Protein AF-A0A367PRP1-F1 (afdb_monomer)

Mean predicted aligned error: 15.34 Å

Structure (mmCIF, N/CA/C/O backbone):
data_AF-A0A367PRP1-F1
#
_entry.id   AF-A0A367PRP1-F1
#
loop_
_atom_site.group_PDB
_atom_site.id
_atom_site.type_symbol
_atom_site.label_atom_id
_atom_site.label_alt_id
_atom_site.label_comp_id
_atom_site.label_asym_id
_atom_site.label_entity_id
_atom_site.label_seq_id
_atom_site.pdbx_PDB_ins_code
_atom_site.Cartn_x
_atom_site.Cartn_y
_atom_site.Cartn_z
_atom_site.occupancy
_atom_site.B_iso_or_equiv
_atom_site.auth_seq_id
_atom_site.auth_comp_id
_atom_site.auth_asym_id
_atom_site.auth_atom_id
_atom_site.pdbx_PDB_model_num
ATOM 1 N N . MET A 1 1 ? -10.060 3.777 -14.052 1.00 46.62 1 MET A N 1
ATOM 2 C CA . MET A 1 1 ? -8.683 3.233 -13.939 1.00 46.62 1 MET A CA 1
ATOM 3 C C . MET A 1 1 ? -8.100 3.434 -12.534 1.00 46.62 1 MET A C 1
ATOM 5 O O . MET A 1 1 ? -7.390 2.546 -12.099 1.00 46.62 1 MET A O 1
ATOM 9 N N . SER A 1 2 ? -8.413 4.521 -11.804 1.00 51.22 2 SER A N 1
ATOM 10 C CA . SER A 1 2 ? -7.804 4.847 -10.495 1.00 51.22 2 SER A CA 1
ATOM 11 C C . SER A 1 2 ? -8.336 4.081 -9.276 1.00 51.22 2 SER A C 1
ATOM 13 O O . SER A 1 2 ? -7.580 3.902 -8.333 1.00 51.22 2 SER A O 1
ATOM 15 N N . GLU A 1 3 ? -9.583 3.598 -9.278 1.00 56.50 3 GLU A N 1
ATOM 16 C CA . GLU A 1 3 ? -10.243 3.092 -8.052 1.00 56.50 3 GLU A CA 1
ATOM 17 C C . GLU A 1 3 ? -9.558 1.893 -7.376 1.00 56.50 3 GLU A C 1
ATOM 19 O O . GLU A 1 3 ? -9.823 1.618 -6.211 1.00 56.50 3 GLU A O 1
ATOM 24 N N . ARG A 1 4 ? -8.670 1.177 -8.079 1.00 70.56 4 ARG A N 1
ATOM 25 C CA . ARG A 1 4 ? -7.960 0.008 -7.531 1.00 70.56 4 ARG A CA 1
ATOM 26 C C . ARG A 1 4 ? -6.476 0.243 -7.262 1.00 70.56 4 ARG A C 1
ATOM 28 O O . ARG A 1 4 ? -5.847 -0.626 -6.671 1.00 70.56 4 ARG A O 1
ATOM 35 N N . PHE A 1 5 ? -5.891 1.354 -7.703 1.00 77.31 5 PHE A N 1
ATOM 36 C CA . PHE A 1 5 ? -4.460 1.605 -7.509 1.00 77.31 5 PHE A CA 1
ATOM 37 C C . PHE A 1 5 ? -4.209 2.226 -6.136 1.00 77.31 5 PHE A C 1
ATOM 39 O O . PHE A 1 5 ? -4.945 3.111 -5.709 1.00 77.31 5 PHE A O 1
ATOM 46 N N . THR A 1 6 ? -3.150 1.793 -5.451 1.00 78.38 6 THR A N 1
ATOM 47 C CA . THR A 1 6 ? -2.729 2.451 -4.205 1.00 78.38 6 THR A CA 1
ATOM 48 C C . THR A 1 6 ? -2.129 3.825 -4.493 1.00 78.38 6 THR A C 1
ATOM 50 O O . THR A 1 6 ? -1.637 4.076 -5.594 1.00 78.38 6 THR A O 1
ATOM 53 N N . GLU A 1 7 ? -2.086 4.709 -3.494 1.00 78.56 7 GLU A N 1
ATOM 54 C CA . GLU A 1 7 ? -1.463 6.034 -3.637 1.00 78.56 7 GLU A CA 1
ATOM 55 C C . GLU A 1 7 ? -0.007 5.944 -4.121 1.00 78.56 7 GLU A C 1
ATOM 57 O O . GLU A 1 7 ? 0.410 6.700 -4.997 1.00 78.56 7 GLU A O 1
ATOM 62 N N . LYS A 1 8 ? 0.758 4.963 -3.625 1.00 81.44 8 LYS A N 1
ATOM 63 C CA . LYS A 1 8 ? 2.142 4.706 -4.061 1.00 81.44 8 LYS A CA 1
ATOM 64 C C . LYS A 1 8 ? 2.218 4.223 -5.509 1.00 81.44 8 LYS A C 1
ATOM 66 O O . LYS A 1 8 ? 3.126 4.613 -6.245 1.00 81.44 8 LYS A O 1
ATOM 71 N N . ALA A 1 9 ? 1.262 3.402 -5.943 1.00 86.62 9 ALA A N 1
ATOM 72 C CA . ALA A 1 9 ? 1.173 2.969 -7.331 1.00 86.62 9 ALA A CA 1
ATOM 73 C C . ALA A 1 9 ? 0.780 4.136 -8.256 1.00 86.62 9 ALA A C 1
ATOM 75 O O . ALA A 1 9 ? 1.373 4.294 -9.317 1.00 86.62 9 ALA A O 1
ATOM 76 N N . ILE A 1 10 ? -0.132 5.016 -7.834 1.00 86.00 10 ILE A N 1
ATOM 77 C CA . ILE A 1 10 ? -0.471 6.246 -8.571 1.00 86.00 10 ILE A CA 1
ATOM 78 C C . ILE A 1 10 ? 0.754 7.166 -8.662 1.00 86.00 10 ILE A C 1
ATOM 80 O O . ILE A 1 10 ? 1.121 7.599 -9.755 1.00 86.00 10 ILE A O 1
ATOM 84 N N . LYS A 1 11 ? 1.450 7.396 -7.542 1.00 88.56 11 LYS A N 1
ATOM 85 C CA . LYS A 1 11 ? 2.686 8.190 -7.488 1.00 88.56 11 LYS A CA 1
ATOM 86 C C . LYS A 1 11 ? 3.768 7.632 -8.414 1.00 88.56 11 LYS A C 1
ATOM 88 O O . LYS A 1 11 ? 4.414 8.397 -9.120 1.00 88.56 11 LYS A O 1
ATOM 93 N N . THR A 1 12 ? 3.932 6.311 -8.462 1.00 95.69 12 THR A N 1
ATOM 94 C CA . THR A 1 12 ? 4.843 5.627 -9.397 1.00 95.69 12 THR A CA 1
ATOM 95 C C . THR A 1 12 ? 4.553 6.013 -10.848 1.00 95.69 12 THR A C 1
ATOM 97 O O . THR A 1 12 ? 5.472 6.315 -11.607 1.00 95.69 12 THR A O 1
ATOM 100 N N . ILE A 1 13 ? 3.278 6.030 -11.240 1.00 94.56 13 ILE A N 1
ATOM 101 C CA . ILE A 1 13 ? 2.867 6.383 -12.601 1.00 94.56 13 ILE A CA 1
ATOM 102 C C . ILE A 1 13 ? 3.111 7.869 -12.900 1.00 94.56 13 ILE A C 1
ATOM 104 O O . ILE A 1 13 ? 3.577 8.202 -13.990 1.00 94.56 13 ILE A O 1
ATOM 108 N N . MET A 1 14 ? 2.868 8.755 -11.933 1.00 93.56 14 MET A N 1
ATOM 109 C CA . MET A 1 14 ? 3.184 10.183 -12.072 1.00 93.56 14 MET A CA 1
ATOM 110 C C . MET A 1 14 ? 4.690 10.414 -12.250 1.00 93.56 14 MET A C 1
ATOM 112 O O . MET A 1 14 ? 5.100 11.157 -13.138 1.00 93.56 14 MET A O 1
ATOM 116 N N . LEU A 1 15 ? 5.521 9.718 -11.469 1.00 95.25 15 LEU A N 1
ATOM 117 C CA . LEU A 1 15 ? 6.980 9.769 -11.605 1.00 95.25 15 LEU A CA 1
ATOM 118 C C . LEU A 1 15 ? 7.449 9.204 -12.953 1.00 95.25 15 LEU A C 1
ATOM 120 O O . LEU A 1 15 ? 8.374 9.738 -13.556 1.00 95.25 15 LEU A O 1
ATOM 124 N N . ALA A 1 16 ? 6.792 8.164 -13.472 1.00 95.94 16 ALA A N 1
ATOM 125 C CA . ALA A 1 16 ? 7.074 7.652 -14.812 1.00 95.94 16 ALA A CA 1
ATOM 126 C C . ALA A 1 16 ? 6.787 8.704 -15.900 1.00 95.94 16 ALA A C 1
ATOM 128 O O . ALA A 1 16 ? 7.578 8.885 -16.826 1.00 95.94 16 ALA A O 1
ATOM 129 N N . GLN A 1 17 ? 5.684 9.446 -15.781 1.00 94.06 17 GLN A N 1
ATOM 130 C CA . GLN A 1 17 ? 5.392 10.561 -16.687 1.00 94.06 17 GLN A CA 1
ATOM 131 C C . GLN A 1 17 ? 6.443 11.671 -16.575 1.00 94.06 17 GLN A C 1
ATOM 133 O O . GLN A 1 17 ? 6.888 12.189 -17.596 1.00 94.06 17 GLN A O 1
ATOM 138 N N . GLU A 1 18 ? 6.879 12.012 -15.363 1.00 92.94 18 GLU A N 1
ATOM 139 C CA . GLU A 1 18 ? 7.942 12.997 -15.140 1.00 92.94 18 GLU A CA 1
ATOM 140 C C . GLU A 1 18 ? 9.275 12.563 -15.770 1.00 92.94 18 GLU A C 1
ATOM 142 O O . GLU A 1 18 ? 9.948 13.367 -16.413 1.00 92.94 18 GLU A O 1
ATOM 147 N N . GLU A 1 19 ? 9.632 11.280 -15.688 1.00 94.31 19 GLU A N 1
ATOM 148 C CA . GLU A 1 19 ? 10.828 10.739 -16.345 1.00 94.31 19 GLU A CA 1
ATOM 149 C C . GLU A 1 19 ? 10.728 10.767 -17.874 1.00 94.31 19 GLU A C 1
ATOM 151 O O . GLU A 1 19 ? 11.721 11.072 -18.538 1.00 94.31 19 GLU A O 1
ATOM 156 N N . ALA A 1 20 ? 9.541 10.527 -18.443 1.00 93.12 20 ALA A N 1
ATOM 157 C CA . ALA A 1 20 ? 9.311 10.715 -19.876 1.00 93.12 20 ALA A CA 1
ATOM 158 C C . ALA A 1 20 ? 9.554 12.179 -20.281 1.00 93.12 20 ALA A C 1
ATOM 160 O O . ALA A 1 20 ? 10.281 12.438 -21.243 1.00 93.12 20 ALA A O 1
ATOM 161 N N . ARG A 1 21 ? 9.042 13.143 -19.493 1.00 91.69 21 ARG A N 1
ATOM 162 C CA . ARG A 1 21 ? 9.293 14.583 -19.703 1.00 91.69 21 ARG A CA 1
ATOM 163 C C . ARG A 1 21 ? 10.778 14.914 -19.611 1.00 91.69 21 ARG A C 1
ATOM 165 O O . ARG A 1 21 ? 11.305 15.581 -20.496 1.00 91.69 21 ARG A O 1
ATOM 172 N N . ARG A 1 22 ? 11.464 14.420 -18.575 1.00 91.12 22 ARG A N 1
ATOM 173 C CA . ARG A 1 22 ? 12.898 14.658 -18.345 1.00 91.12 22 ARG A CA 1
ATOM 174 C C . ARG A 1 22 ? 13.755 14.179 -19.516 1.00 91.12 22 ARG A C 1
ATOM 176 O O . ARG A 1 22 ? 14.736 14.832 -19.862 1.00 91.12 22 ARG A O 1
ATOM 183 N N . LEU A 1 23 ? 13.400 13.040 -20.110 1.00 89.75 23 LEU A N 1
ATOM 184 C CA . LEU A 1 23 ? 14.102 12.467 -21.259 1.00 89.75 23 LEU A CA 1
ATOM 185 C C . LEU A 1 23 ? 13.668 13.070 -22.603 1.00 89.75 23 LEU A C 1
ATOM 187 O O . LEU A 1 23 ? 14.296 12.782 -23.621 1.00 89.75 23 LEU A O 1
ATOM 191 N N . GLY A 1 24 ? 12.628 13.910 -22.624 1.00 89.44 24 GLY A N 1
ATOM 192 C CA . GLY A 1 24 ? 12.069 14.490 -23.845 1.00 89.44 24 GLY A CA 1
ATOM 193 C C . GLY A 1 24 ? 11.288 13.485 -24.697 1.00 89.44 24 GLY A C 1
ATOM 194 O O . GLY A 1 24 ? 11.196 13.661 -25.912 1.00 89.44 24 GLY A O 1
ATOM 195 N N . HIS A 1 25 ? 10.774 12.406 -24.097 1.00 90.00 25 HIS A N 1
ATOM 196 C CA . HIS A 1 25 ? 9.971 11.388 -24.777 1.00 90.00 25 HIS A CA 1
ATOM 197 C C . HIS A 1 25 ? 8.479 11.729 -24.705 1.00 90.00 25 HIS A C 1
ATOM 199 O O . HIS A 1 25 ? 7.958 12.100 -23.657 1.00 90.00 25 HIS A O 1
ATOM 205 N N . ASN A 1 26 ? 7.770 11.542 -25.822 1.00 89.75 26 ASN A N 1
ATOM 206 C CA . ASN A 1 26 ? 6.331 11.818 -25.939 1.00 89.75 26 ASN A CA 1
ATOM 207 C C . ASN A 1 26 ? 5.433 10.631 -25.563 1.00 89.75 26 ASN A C 1
ATOM 209 O O . ASN A 1 26 ? 4.223 10.685 -25.761 1.00 89.75 26 ASN A O 1
ATOM 213 N N . PHE A 1 27 ? 6.008 9.562 -25.014 1.00 92.69 27 PHE A N 1
ATOM 214 C CA . PHE A 1 27 ? 5.276 8.376 -24.589 1.00 92.69 27 PHE A CA 1
ATOM 215 C C . PHE A 1 27 ? 5.855 7.837 -23.283 1.00 92.69 27 PHE A C 1
ATOM 217 O O . PHE A 1 27 ? 7.060 7.927 -23.052 1.00 92.69 27 PHE A O 1
ATOM 224 N N . VAL A 1 28 ? 5.005 7.231 -22.452 1.00 95.31 28 VAL A N 1
ATOM 225 C CA . VAL A 1 28 ? 5.445 6.469 -21.278 1.00 95.31 28 VAL A CA 1
ATOM 226 C C . VAL A 1 28 ? 5.649 5.009 -21.683 1.00 95.31 28 VAL A C 1
ATOM 228 O O . VAL A 1 28 ? 4.695 4.286 -22.002 1.00 95.31 28 VAL A O 1
ATOM 231 N N . GLY A 1 29 ? 6.909 4.589 -21.708 1.00 95.62 29 GLY A N 1
ATOM 232 C CA . GLY A 1 29 ? 7.352 3.221 -21.928 1.00 95.62 29 GLY A CA 1
ATOM 233 C C . GLY A 1 29 ? 7.460 2.413 -20.634 1.00 95.62 29 GLY A C 1
ATOM 234 O O . GLY A 1 29 ? 7.165 2.876 -19.529 1.00 95.62 29 GLY A O 1
ATOM 235 N N . THR A 1 30 ? 7.886 1.163 -20.783 1.00 97.25 30 THR A N 1
ATOM 236 C CA . THR A 1 30 ? 8.139 0.249 -19.655 1.00 97.25 30 THR A CA 1
ATOM 237 C C . THR A 1 30 ? 9.252 0.766 -18.740 1.00 97.25 30 THR A C 1
ATOM 239 O O . THR A 1 30 ? 9.211 0.618 -17.523 1.00 97.25 30 THR A O 1
ATOM 242 N N . GLU A 1 31 ? 10.245 1.416 -19.326 1.00 96.69 31 GLU A N 1
ATOM 243 C CA . GLU A 1 31 ? 11.452 1.913 -18.695 1.00 96.69 31 GLU A CA 1
ATOM 244 C C . GLU A 1 31 ? 11.198 3.145 -17.828 1.00 96.69 31 GLU A C 1
ATOM 246 O O . GLU A 1 31 ? 11.781 3.268 -16.753 1.00 96.69 31 GLU A O 1
ATOM 251 N N . GLN A 1 32 ? 10.260 4.011 -18.213 1.00 97.44 32 GLN A N 1
ATOM 252 C CA . GLN A 1 32 ? 9.824 5.094 -17.342 1.00 97.44 32 GLN A CA 1
ATOM 253 C C . GLN A 1 32 ? 8.988 4.553 -16.179 1.00 97.44 32 GLN A C 1
ATOM 255 O O . GLN A 1 32 ? 9.137 5.047 -15.066 1.00 97.44 32 GLN A O 1
ATOM 260 N N . ILE A 1 33 ? 8.180 3.499 -16.379 1.00 97.62 33 ILE A N 1
ATOM 261 C CA . ILE A 1 33 ? 7.499 2.808 -15.264 1.00 97.62 33 ILE A CA 1
ATOM 262 C C . ILE A 1 33 ? 8.531 2.228 -14.286 1.00 97.62 33 ILE A C 1
ATOM 264 O O . ILE A 1 33 ? 8.379 2.396 -13.077 1.00 97.62 33 ILE A O 1
ATOM 268 N N . LEU A 1 34 ? 9.611 1.615 -14.785 1.00 97.88 34 LEU A N 1
ATOM 269 C CA . LEU A 1 34 ? 10.717 1.143 -13.946 1.00 97.88 34 LEU A CA 1
ATOM 270 C C . LEU A 1 34 ? 11.346 2.286 -13.136 1.00 97.88 34 LEU A C 1
ATOM 272 O O . LEU A 1 34 ? 11.532 2.152 -11.927 1.00 97.88 34 LEU A O 1
ATOM 276 N N . LEU A 1 35 ? 11.656 3.416 -13.778 1.00 97.62 35 LEU A N 1
ATOM 277 C CA . LEU A 1 35 ? 12.206 4.584 -13.085 1.00 97.62 35 LEU A CA 1
ATOM 278 C C . LEU A 1 35 ? 11.231 5.155 -12.054 1.00 97.62 35 LEU A C 1
ATOM 280 O O . LEU A 1 35 ? 11.663 5.508 -10.959 1.00 97.62 35 LEU A O 1
ATOM 284 N N . GLY A 1 36 ? 9.935 5.179 -12.363 1.00 97.56 36 GLY A N 1
ATOM 285 C CA . GLY A 1 36 ? 8.884 5.568 -11.429 1.00 97.56 36 GLY A CA 1
ATOM 286 C C . GLY A 1 36 ? 8.842 4.665 -10.196 1.00 97.56 36 GLY A C 1
ATOM 287 O O . GLY A 1 36 ? 8.763 5.167 -9.077 1.00 97.56 36 GLY A O 1
ATOM 288 N N . LEU A 1 37 ? 8.973 3.344 -10.378 1.00 97.62 37 LEU A N 1
ATOM 289 C CA . LEU A 1 37 ? 8.988 2.370 -9.277 1.00 97.62 37 LEU A CA 1
ATOM 290 C C . LEU A 1 37 ? 10.205 2.568 -8.370 1.00 97.62 37 LEU A C 1
ATOM 292 O O . LEU A 1 37 ? 10.086 2.496 -7.151 1.00 97.62 37 LEU A O 1
ATOM 296 N N . ILE A 1 38 ? 11.376 2.838 -8.952 1.00 96.94 38 ILE A N 1
ATOM 297 C CA . ILE A 1 38 ? 12.597 3.108 -8.183 1.00 96.94 38 ILE A CA 1
ATOM 298 C C . ILE A 1 38 ? 12.500 4.471 -7.479 1.00 96.94 38 ILE A C 1
ATOM 300 O O . ILE A 1 38 ? 12.910 4.600 -6.325 1.00 96.94 38 ILE A O 1
ATOM 304 N N . GLY A 1 39 ? 11.970 5.483 -8.171 1.00 92.94 39 GLY A N 1
ATOM 305 C CA . GLY A 1 39 ? 11.846 6.858 -7.688 1.00 92.94 39 GLY A CA 1
ATOM 306 C C . GLY A 1 39 ? 10.806 7.038 -6.584 1.00 92.94 39 GLY A C 1
ATOM 307 O O . GLY A 1 39 ? 10.960 7.927 -5.750 1.00 92.94 39 GLY A O 1
ATOM 308 N N . GLU A 1 40 ? 9.779 6.185 -6.530 1.00 93.31 40 GLU A N 1
ATOM 309 C CA . GLU A 1 40 ? 8.796 6.196 -5.444 1.00 93.31 40 GLU A CA 1
ATOM 310 C C . GLU A 1 40 ? 9.471 5.906 -4.086 1.00 93.31 40 GLU A C 1
ATOM 312 O O . GLU A 1 40 ? 9.172 6.576 -3.095 1.00 93.31 40 GLU A O 1
ATOM 317 N N . GLY A 1 41 ? 10.447 4.989 -4.064 1.00 86.38 41 GLY A N 1
ATOM 318 C CA . GLY A 1 41 ? 11.435 4.816 -2.993 1.00 86.38 41 GLY A CA 1
ATOM 319 C C . GLY A 1 41 ? 10.989 4.020 -1.757 1.00 86.38 41 GLY A C 1
ATOM 320 O O . GLY A 1 41 ? 11.836 3.393 -1.103 1.00 86.38 41 GLY A O 1
ATOM 321 N N . THR A 1 42 ? 9.691 4.001 -1.441 1.00 81.12 42 THR A N 1
ATOM 322 C CA . THR A 1 42 ? 9.166 3.475 -0.163 1.00 81.12 42 THR A CA 1
ATOM 323 C C . THR A 1 42 ? 8.361 2.180 -0.291 1.00 81.12 42 THR A C 1
ATOM 325 O O . THR A 1 42 ? 8.287 1.400 0.664 1.00 81.12 42 THR A O 1
ATOM 328 N N . GLY A 1 43 ? 7.790 1.927 -1.462 1.00 82.31 43 GLY A N 1
ATOM 329 C CA . GLY A 1 43 ? 6.984 0.770 -1.809 1.00 82.31 43 GLY A CA 1
ATOM 330 C C . GLY A 1 43 ? 7.800 -0.514 -1.905 1.00 82.31 43 GLY A C 1
ATOM 331 O O . GLY A 1 43 ? 9.035 -0.507 -1.941 1.00 82.31 43 GLY A O 1
ATOM 332 N N . ILE A 1 44 ? 7.091 -1.641 -1.942 1.00 87.75 44 ILE A N 1
ATOM 333 C CA . ILE A 1 44 ? 7.689 -2.981 -1.986 1.00 87.75 44 ILE A CA 1
ATOM 334 C C . ILE A 1 44 ? 8.586 -3.124 -3.220 1.00 87.75 44 ILE A C 1
ATOM 336 O O . ILE A 1 44 ? 9.721 -3.574 -3.096 1.00 87.75 44 ILE A O 1
ATOM 340 N N . ALA A 1 45 ? 8.146 -2.646 -4.387 1.00 94.25 45 ALA A N 1
ATOM 341 C CA . ALA A 1 45 ? 8.969 -2.693 -5.595 1.00 94.25 45 ALA A CA 1
ATOM 342 C C . ALA A 1 45 ? 10.287 -1.922 -5.450 1.00 94.25 45 ALA A C 1
ATOM 344 O O . ALA A 1 45 ? 11.347 -2.442 -5.796 1.00 94.25 45 ALA A O 1
ATOM 345 N N . ALA A 1 46 ? 10.240 -0.708 -4.895 1.00 93.25 46 ALA A N 1
ATOM 346 C CA . ALA A 1 46 ? 11.431 0.104 -4.663 1.00 93.25 46 ALA A CA 1
ATOM 347 C C . ALA A 1 46 ? 12.403 -0.581 -3.688 1.00 93.25 46 ALA A C 1
ATOM 349 O O . ALA A 1 46 ? 13.617 -0.558 -3.895 1.00 93.25 46 ALA A O 1
ATOM 350 N N . LYS A 1 47 ? 11.871 -1.212 -2.631 1.00 88.44 47 LYS A N 1
ATOM 351 C CA . LYS A 1 47 ? 12.653 -1.987 -1.657 1.00 88.44 47 LYS A CA 1
ATOM 352 C C . LYS A 1 47 ? 13.337 -3.185 -2.307 1.00 88.44 47 LYS A C 1
ATOM 354 O O . LYS A 1 47 ? 14.543 -3.321 -2.130 1.00 88.44 47 LYS A O 1
ATOM 359 N N . VAL A 1 48 ? 12.601 -3.983 -3.084 1.00 93.19 48 VAL A N 1
ATOM 360 C CA . VAL A 1 48 ? 13.131 -5.155 -3.800 1.00 93.19 48 VAL A CA 1
ATOM 361 C C . VAL A 1 48 ? 14.218 -4.749 -4.795 1.00 93.19 48 VAL A C 1
ATOM 363 O O . VAL A 1 48 ? 15.316 -5.297 -4.793 1.00 93.19 48 VAL A O 1
ATOM 366 N N . LEU A 1 49 ? 13.960 -3.735 -5.622 1.00 95.50 49 LEU A N 1
ATOM 367 C CA . LEU A 1 49 ? 14.949 -3.251 -6.586 1.00 95.50 49 LEU A CA 1
ATOM 368 C C . LEU A 1 49 ? 16.217 -2.752 -5.877 1.00 95.50 49 LEU A C 1
ATOM 370 O O . LEU A 1 49 ? 17.331 -3.074 -6.292 1.00 95.50 49 LEU A O 1
ATOM 374 N N . ARG A 1 50 ? 16.065 -2.040 -4.756 1.00 93.62 50 ARG A N 1
ATOM 375 C CA . ARG A 1 50 ? 17.194 -1.571 -3.946 1.00 93.62 50 ARG A CA 1
ATOM 376 C C . ARG A 1 50 ? 17.978 -2.716 -3.301 1.00 93.62 50 ARG A C 1
ATOM 378 O O . ARG A 1 50 ? 19.206 -2.646 -3.300 1.00 93.62 50 ARG A O 1
ATOM 385 N N . SER A 1 51 ? 17.320 -3.755 -2.780 1.00 90.62 51 SER A N 1
ATOM 386 C CA . SER A 1 51 ? 18.007 -4.932 -2.222 1.00 90.62 51 SER A CA 1
ATOM 387 C C . SER 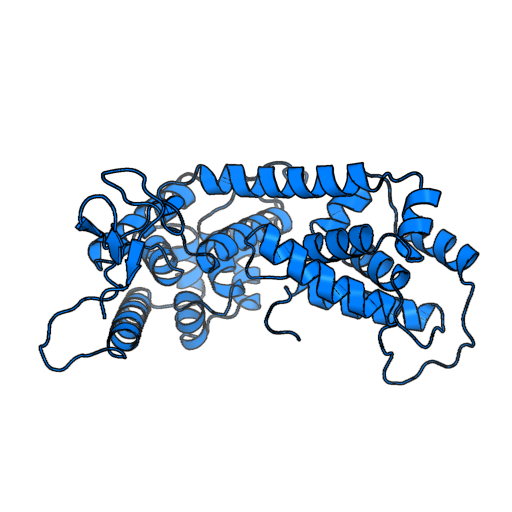A 1 51 ? 18.761 -5.732 -3.281 1.00 90.62 51 SER A C 1
ATOM 389 O O . SER A 1 51 ? 19.765 -6.358 -2.960 1.00 90.62 51 SER A O 1
ATOM 391 N N . LEU A 1 52 ? 18.337 -5.653 -4.545 1.00 92.94 52 LEU A N 1
ATOM 392 C CA . LEU A 1 52 ? 19.044 -6.226 -5.698 1.00 92.94 52 LEU A CA 1
ATOM 393 C C . LEU A 1 52 ? 20.126 -5.293 -6.269 1.00 92.94 52 LEU A C 1
ATOM 395 O O . LEU A 1 52 ? 20.703 -5.578 -7.314 1.00 92.94 52 LEU A O 1
ATOM 399 N N . GLY A 1 53 ? 20.417 -4.171 -5.604 1.00 92.62 53 GLY A N 1
ATOM 400 C CA . GLY A 1 53 ? 21.473 -3.240 -6.004 1.00 92.62 53 GLY A CA 1
ATOM 401 C C . GLY A 1 53 ? 21.082 -2.246 -7.104 1.00 92.62 53 GLY A C 1
ATOM 402 O O . GLY A 1 53 ? 21.935 -1.481 -7.564 1.00 92.62 53 GLY A O 1
ATOM 403 N N . VAL A 1 54 ? 19.809 -2.190 -7.505 1.00 96.06 54 VAL A N 1
ATOM 404 C CA . VAL A 1 54 ? 19.322 -1.232 -8.507 1.00 96.06 54 VAL A CA 1
ATOM 405 C C . VAL A 1 54 ? 19.233 0.157 -7.884 1.00 96.06 54 VAL A C 1
ATOM 407 O O . VAL A 1 54 ? 18.413 0.431 -7.008 1.00 96.06 54 VAL A O 1
ATOM 410 N N . LYS A 1 55 ? 20.081 1.069 -8.365 1.00 95.06 55 LYS A N 1
ATOM 411 C CA . LYS A 1 55 ? 20.074 2.487 -7.983 1.00 95.06 55 LYS A CA 1
ATOM 412 C C . LYS A 1 55 ? 19.465 3.325 -9.100 1.00 95.06 55 LYS A C 1
ATOM 414 O O . LYS A 1 55 ? 19.819 3.138 -10.263 1.00 95.06 55 LYS A O 1
ATOM 419 N N . LEU A 1 56 ? 18.651 4.320 -8.739 1.00 95.00 56 LEU A N 1
ATOM 420 C CA . LEU A 1 56 ? 17.983 5.215 -9.695 1.00 95.00 56 LEU A CA 1
ATOM 421 C C . LEU A 1 56 ? 18.958 5.839 -10.701 1.00 95.00 56 LEU A C 1
ATOM 423 O O . LEU A 1 56 ? 18.705 5.839 -11.901 1.00 95.00 56 LEU A O 1
ATOM 427 N N . LYS A 1 57 ? 20.110 6.322 -10.218 1.00 96.00 57 LYS A N 1
ATOM 428 C CA . LYS A 1 57 ? 21.152 6.920 -11.064 1.00 96.00 57 LYS A CA 1
ATOM 429 C C . LYS A 1 57 ? 21.661 5.944 -12.132 1.00 96.00 57 LYS A C 1
ATOM 431 O O . LYS A 1 57 ? 21.794 6.332 -13.286 1.00 96.00 57 LYS A O 1
ATOM 436 N N . ASN A 1 58 ? 21.910 4.691 -11.756 1.00 95.25 58 ASN A N 1
ATOM 437 C CA . ASN A 1 58 ? 22.428 3.675 -12.673 1.00 95.25 58 ASN A CA 1
ATOM 438 C C . ASN A 1 58 ? 21.361 3.267 -13.695 1.00 95.25 58 ASN A C 1
ATOM 440 O O . ASN A 1 58 ? 21.667 3.172 -14.878 1.00 95.25 58 ASN A O 1
ATOM 444 N N . ALA A 1 59 ? 20.108 3.108 -13.255 1.00 96.12 59 ALA A N 1
ATOM 445 C CA . ALA A 1 59 ? 18.986 2.817 -14.143 1.00 96.12 59 ALA A CA 1
ATOM 446 C C . ALA A 1 59 ? 18.757 3.936 -15.173 1.00 96.12 59 ALA A C 1
ATOM 448 O O . ALA A 1 59 ? 18.596 3.646 -16.353 1.00 96.12 59 ALA A O 1
ATOM 449 N N . ARG A 1 60 ? 18.823 5.214 -14.762 1.00 96.12 60 ARG A N 1
ATOM 450 C CA . ARG A 1 60 ? 18.723 6.359 -15.686 1.00 96.12 60 ARG A CA 1
ATOM 451 C C . ARG A 1 60 ? 19.824 6.338 -16.746 1.00 96.12 60 ARG A C 1
ATOM 453 O O . ARG A 1 60 ? 19.526 6.507 -17.921 1.00 96.12 60 ARG A O 1
ATOM 460 N N . ILE A 1 61 ? 21.074 6.102 -16.336 1.00 95.50 61 ILE A N 1
ATOM 461 C CA . ILE A 1 61 ? 22.213 6.009 -17.261 1.00 95.50 61 ILE A CA 1
ATOM 462 C C . ILE A 1 61 ? 21.995 4.880 -18.272 1.00 95.50 61 ILE A C 1
ATOM 464 O O . ILE A 1 61 ? 22.235 5.067 -19.459 1.00 95.50 61 ILE A O 1
ATOM 468 N N . GLU A 1 62 ? 21.537 3.716 -17.815 1.00 96.00 62 GLU A N 1
ATOM 469 C CA . GLU A 1 62 ? 21.347 2.560 -18.688 1.00 96.00 62 GLU A CA 1
ATOM 470 C C . GLU A 1 62 ? 20.190 2.751 -19.674 1.00 96.00 62 GLU A C 1
ATOM 472 O O . GLU A 1 62 ? 20.317 2.424 -20.850 1.00 96.00 62 GLU A O 1
ATOM 477 N N . ILE A 1 63 ? 19.100 3.377 -19.231 1.00 95.56 63 ILE A N 1
ATOM 478 C CA . ILE A 1 63 ? 17.986 3.755 -20.105 1.00 95.56 63 ILE A CA 1
ATOM 479 C C . ILE A 1 63 ? 18.449 4.761 -21.161 1.00 95.56 63 ILE A C 1
ATOM 481 O O . ILE A 1 63 ? 18.212 4.544 -22.347 1.00 95.56 63 ILE A O 1
ATOM 485 N N . GLU A 1 64 ? 19.170 5.816 -20.764 1.00 94.31 64 GLU A N 1
ATOM 486 C CA . GLU A 1 64 ? 19.692 6.817 -21.705 1.00 94.31 64 GLU A CA 1
ATOM 487 C C . GLU A 1 64 ? 20.616 6.192 -22.767 1.00 94.31 64 GLU A C 1
ATOM 489 O O . GLU A 1 64 ? 20.614 6.649 -23.906 1.00 94.31 64 GLU A O 1
ATOM 494 N N . LYS A 1 65 ? 21.345 5.111 -22.457 1.00 94.56 65 LYS A N 1
ATOM 495 C CA . LYS A 1 65 ? 22.142 4.379 -23.459 1.00 94.56 65 LYS A CA 1
ATOM 496 C C . LYS A 1 65 ? 21.298 3.584 -24.455 1.00 94.56 65 LYS A C 1
ATOM 498 O O . LYS A 1 65 ? 21.698 3.466 -25.608 1.00 94.56 65 LYS A O 1
ATOM 503 N N . ILE A 1 66 ? 20.184 2.993 -24.016 1.00 93.50 66 ILE A N 1
ATOM 504 C CA . ILE A 1 66 ? 19.373 2.100 -24.859 1.00 93.50 66 ILE A CA 1
ATOM 505 C C . ILE A 1 66 ? 18.463 2.901 -25.792 1.00 93.50 66 ILE A C 1
ATOM 507 O O . ILE A 1 66 ? 18.358 2.567 -26.969 1.00 93.50 66 ILE A O 1
ATOM 511 N N . ILE A 1 67 ? 17.794 3.932 -25.269 1.00 90.62 67 ILE A N 1
ATOM 512 C CA . ILE A 1 67 ? 16.765 4.680 -26.012 1.00 90.62 67 ILE A CA 1
ATOM 513 C C . ILE A 1 67 ? 17.156 6.126 -26.331 1.00 90.62 67 ILE A C 1
ATOM 515 O O . ILE A 1 67 ? 16.451 6.795 -27.084 1.00 90.62 67 ILE A O 1
ATOM 519 N N . GLY A 1 68 ? 18.269 6.623 -25.783 1.00 89.56 68 GLY A N 1
ATOM 520 C CA . GLY A 1 68 ? 18.708 7.999 -25.995 1.00 89.56 68 GLY A CA 1
ATOM 521 C C . GLY A 1 68 ? 17.784 9.042 -25.360 1.00 89.56 68 GLY A C 1
ATOM 522 O O . GLY A 1 68 ? 16.925 8.748 -24.523 1.00 89.56 68 GLY A O 1
ATOM 523 N N . ARG A 1 69 ? 17.968 10.295 -25.780 1.00 85.19 69 ARG A N 1
ATOM 524 C CA . ARG A 1 69 ? 17.076 11.415 -25.451 1.00 85.19 69 ARG A CA 1
ATOM 525 C C . ARG A 1 69 ? 16.122 11.668 -26.608 1.00 85.19 69 ARG A C 1
ATOM 527 O O . ARG A 1 69 ? 16.494 11.502 -27.766 1.00 85.19 69 ARG A O 1
ATOM 534 N N . GLY A 1 70 ? 14.891 12.039 -26.284 1.00 80.62 70 GLY A N 1
ATOM 535 C CA . GLY A 1 70 ? 13.875 12.357 -27.276 1.00 80.62 70 GLY A CA 1
ATOM 536 C C . GLY A 1 70 ? 14.058 13.734 -27.905 1.00 80.62 70 GLY A C 1
ATOM 537 O O . GLY A 1 70 ? 15.014 14.457 -27.629 1.00 80.62 70 GLY A O 1
ATOM 538 N N . SER A 1 71 ? 13.096 14.109 -28.744 1.00 75.81 71 SER A N 1
ATOM 539 C CA . SER A 1 71 ? 13.118 15.322 -29.570 1.00 75.81 71 SER A CA 1
ATOM 540 C C . SER A 1 71 ? 13.013 16.638 -28.787 1.00 75.81 71 SER A C 1
ATOM 542 O O . SER A 1 71 ? 12.958 17.699 -29.400 1.00 75.81 71 SER A O 1
ATOM 544 N N . GLY A 1 72 ? 12.914 16.599 -27.454 1.00 69.94 72 GLY A N 1
ATOM 545 C CA . GLY A 1 72 ? 12.797 17.780 -26.586 1.00 69.94 72 GLY A CA 1
ATOM 546 C C . GLY A 1 72 ? 11.419 18.455 -26.596 1.00 69.94 72 GLY A C 1
ATOM 547 O O . GLY A 1 72 ? 11.078 19.153 -25.647 1.00 69.94 72 GLY A O 1
ATOM 548 N N . PHE A 1 73 ? 10.594 18.210 -27.617 1.00 71.94 73 PHE A N 1
ATOM 549 C CA . PHE A 1 73 ? 9.177 18.568 -27.609 1.00 71.94 73 PHE A CA 1
ATOM 550 C C . PHE A 1 73 ? 8.396 17.594 -26.725 1.00 71.94 73 PHE A C 1
ATOM 552 O O . PHE A 1 73 ? 8.441 16.390 -26.973 1.00 71.94 73 PHE A O 1
ATOM 559 N N . VAL A 1 74 ? 7.692 18.118 -25.722 1.00 73.19 74 VAL A N 1
ATOM 560 C CA . VAL A 1 74 ? 6.934 17.341 -24.736 1.00 73.19 74 VAL A CA 1
ATOM 561 C C . VAL A 1 74 ? 5.486 17.822 -24.733 1.00 73.19 74 VAL A C 1
ATOM 563 O O . VAL A 1 74 ? 5.208 18.964 -24.368 1.00 73.19 74 VAL A O 1
ATOM 566 N N . ALA A 1 75 ? 4.557 16.950 -25.122 1.00 74.06 75 ALA A N 1
ATOM 567 C CA . ALA A 1 75 ? 3.127 17.251 -25.114 1.00 74.06 75 ALA A CA 1
ATOM 568 C C . ALA A 1 75 ? 2.563 17.497 -23.692 1.00 74.06 75 ALA A C 1
ATOM 570 O O . ALA A 1 75 ? 3.124 17.064 -22.676 1.00 74.06 75 ALA A O 1
ATOM 571 N N . ALA A 1 76 ? 1.419 18.189 -23.615 1.00 75.94 76 ALA A N 1
ATOM 572 C CA . ALA A 1 76 ? 0.709 18.425 -22.353 1.00 75.94 76 ALA A CA 1
ATOM 573 C C . ALA A 1 76 ? 0.279 17.103 -21.692 1.00 75.94 76 ALA A C 1
ATOM 575 O O . ALA A 1 76 ? 0.509 16.912 -20.497 1.00 75.94 76 ALA A O 1
ATOM 576 N N . GLU A 1 77 ? -0.226 16.156 -22.484 1.00 82.56 77 GLU A N 1
ATOM 577 C CA . GLU A 1 77 ? -0.532 14.788 -22.062 1.00 82.56 77 GLU A CA 1
ATOM 578 C C . GLU A 1 77 ? 0.423 13.792 -22.726 1.00 82.56 77 GLU A C 1
ATOM 580 O O . GLU A 1 77 ? 0.648 13.846 -23.934 1.00 82.56 77 GLU A O 1
ATOM 585 N N . ILE A 1 78 ? 0.979 12.872 -21.932 1.00 86.81 78 ILE A N 1
ATOM 586 C CA . ILE A 1 78 ? 1.921 11.850 -22.404 1.00 86.81 78 ILE A CA 1
ATOM 587 C C . ILE A 1 78 ? 1.232 10.484 -22.322 1.00 86.81 78 ILE A C 1
ATOM 589 O O . ILE A 1 78 ? 1.056 9.956 -21.218 1.00 86.81 78 ILE A O 1
ATOM 593 N N . PRO A 1 79 ? 0.819 9.898 -23.457 1.00 93.50 79 PRO A N 1
ATOM 594 C CA . PRO A 1 79 ? 0.145 8.608 -23.464 1.00 93.50 79 PRO A CA 1
ATOM 595 C C . PRO A 1 79 ? 1.102 7.446 -23.165 1.00 93.50 79 PRO A C 1
ATOM 597 O O . PRO A 1 79 ? 2.305 7.502 -23.416 1.00 93.50 79 PRO A O 1
ATOM 600 N N . PHE A 1 80 ? 0.546 6.337 -22.676 1.00 94.38 80 PHE A N 1
ATOM 601 C CA . PHE A 1 80 ? 1.284 5.082 -22.505 1.00 94.38 80 PHE A CA 1
ATOM 602 C C . PHE A 1 80 ? 1.459 4.348 -23.834 1.00 94.38 80 PHE A C 1
ATOM 604 O O . PHE A 1 80 ? 0.517 4.240 -24.627 1.00 94.38 80 PHE A O 1
ATOM 611 N N . THR A 1 81 ? 2.638 3.760 -24.029 1.00 95.44 81 THR A N 1
ATOM 612 C CA . THR A 1 81 ? 2.888 2.804 -25.118 1.00 95.44 81 THR A CA 1
ATOM 613 C C . THR A 1 81 ? 2.016 1.544 -24.973 1.00 95.44 81 THR A C 1
ATOM 615 O O . THR A 1 81 ? 1.595 1.213 -23.860 1.00 95.44 81 THR A O 1
ATOM 618 N N . PRO A 1 82 ? 1.763 0.777 -26.054 1.00 95.94 82 PRO A N 1
ATOM 619 C CA . PRO A 1 82 ? 1.023 -0.486 -25.963 1.00 95.94 82 PRO A CA 1
ATOM 620 C C . PRO A 1 82 ? 1.628 -1.483 -24.963 1.00 95.94 82 PRO A C 1
ATOM 622 O O . PRO A 1 82 ? 0.892 -2.117 -24.208 1.00 95.94 82 PRO A O 1
ATOM 625 N N . ARG A 1 83 ? 2.965 -1.573 -24.896 1.00 94.94 83 ARG A N 1
ATOM 626 C CA . ARG A 1 83 ? 3.667 -2.412 -23.910 1.00 94.94 83 ARG A CA 1
ATOM 627 C C . ARG A 1 83 ? 3.449 -1.909 -22.481 1.00 94.94 83 ARG A C 1
ATOM 629 O O . ARG A 1 83 ? 3.111 -2.695 -21.605 1.00 94.94 83 ARG A O 1
ATOM 636 N N . ALA A 1 84 ? 3.536 -0.599 -22.245 1.00 95.38 84 ALA A N 1
ATOM 637 C CA . ALA A 1 84 ? 3.247 -0.022 -20.931 1.00 95.38 84 ALA A CA 1
ATOM 638 C C . ALA A 1 84 ? 1.787 -0.250 -20.490 1.00 95.38 84 ALA A C 1
ATOM 640 O O . ALA A 1 84 ? 1.542 -0.573 -19.332 1.00 95.38 84 ALA A O 1
ATOM 641 N N . LYS A 1 85 ? 0.812 -0.170 -21.407 1.00 95.69 85 LYS A N 1
ATOM 642 C CA . LYS A 1 85 ? -0.587 -0.534 -21.109 1.00 95.69 85 LYS A CA 1
ATOM 643 C C . LYS A 1 85 ? -0.716 -2.008 -20.721 1.00 95.69 85 LYS A C 1
ATOM 645 O O . LYS A 1 85 ? -1.362 -2.317 -19.724 1.00 95.69 85 LYS A O 1
ATOM 650 N N . ARG A 1 86 ? -0.027 -2.901 -21.439 1.00 95.81 86 ARG A N 1
ATOM 651 C CA . ARG A 1 86 ? 0.028 -4.331 -21.105 1.00 95.81 86 ARG A CA 1
ATOM 652 C C . ARG A 1 86 ? 0.602 -4.574 -19.705 1.00 95.81 86 ARG A C 1
ATOM 654 O O . ARG A 1 86 ? 0.070 -5.411 -18.987 1.00 95.81 86 ARG A O 1
ATOM 661 N N . VAL A 1 87 ? 1.619 -3.822 -19.276 1.00 97.06 87 VAL A N 1
ATOM 662 C CA . VAL A 1 87 ? 2.146 -3.894 -17.897 1.00 97.06 87 VAL A CA 1
ATOM 663 C C . VAL A 1 87 ? 1.061 -3.584 -16.858 1.00 97.06 87 VAL A C 1
ATOM 665 O O . VAL A 1 87 ? 0.961 -4.292 -15.857 1.00 97.06 87 VAL A O 1
ATOM 668 N N . LEU A 1 88 ? 0.217 -2.575 -17.096 1.00 94.50 88 LEU A N 1
ATOM 669 C CA . LEU A 1 88 ? -0.893 -2.226 -16.196 1.00 94.50 88 LEU A CA 1
ATOM 670 C C . LEU A 1 88 ? -1.993 -3.301 -16.168 1.00 94.50 88 LEU A C 1
ATOM 672 O O . LEU A 1 88 ? -2.603 -3.549 -15.133 1.00 94.50 88 LEU A O 1
ATOM 676 N N . GLU A 1 89 ? -2.253 -3.964 -17.293 1.00 95.00 89 GLU A N 1
ATOM 677 C CA . GLU A 1 89 ? -3.189 -5.093 -17.343 1.00 95.00 89 GLU A CA 1
ATOM 678 C C . GLU A 1 89 ? -2.631 -6.325 -16.621 1.00 95.00 89 GLU A C 1
ATOM 680 O O . GLU A 1 89 ? -3.354 -7.026 -15.909 1.00 95.00 89 GLU A O 1
ATOM 685 N N . LEU A 1 90 ? -1.335 -6.597 -16.796 1.00 95.69 90 LEU A N 1
ATOM 686 C CA . LEU A 1 90 ? -0.648 -7.700 -16.135 1.00 95.69 90 LEU A CA 1
ATOM 687 C C . LEU A 1 90 ? -0.550 -7.474 -14.627 1.00 95.69 90 LEU A C 1
ATOM 689 O O . LEU A 1 90 ? -0.751 -8.426 -13.881 1.00 95.69 90 LEU A O 1
ATOM 693 N N . SER A 1 91 ? -0.333 -6.242 -14.160 1.00 93.81 91 SER A N 1
ATOM 694 C CA . SER A 1 91 ? -0.304 -5.941 -12.724 1.00 93.81 91 SER A CA 1
ATOM 695 C C . SER A 1 91 ? -1.644 -6.227 -12.043 1.00 93.81 91 SER A C 1
ATOM 697 O O . SER A 1 91 ? -1.666 -6.793 -10.952 1.00 93.81 91 SER A O 1
ATOM 699 N N . LEU A 1 92 ? -2.770 -5.947 -12.709 1.00 89.00 92 LEU A N 1
ATOM 700 C CA . LEU A 1 92 ? -4.096 -6.341 -12.224 1.00 89.00 92 LEU A CA 1
ATOM 701 C C . LEU A 1 92 ? -4.247 -7.868 -12.144 1.00 89.00 92 LEU A C 1
ATOM 703 O O . LEU A 1 92 ? -4.863 -8.376 -11.207 1.00 89.00 92 LEU A O 1
ATOM 707 N N . LYS A 1 93 ? -3.705 -8.611 -13.117 1.00 89.12 93 LYS A N 1
ATOM 708 C CA . LYS A 1 93 ? -3.724 -10.082 -13.086 1.00 89.12 93 LYS A CA 1
ATOM 709 C C . LYS A 1 93 ? -2.864 -10.628 -11.947 1.00 89.12 93 LYS A C 1
ATOM 711 O O . LYS A 1 93 ? -3.316 -11.540 -11.269 1.00 89.12 93 LYS A O 1
ATOM 716 N N . GLU A 1 94 ? -1.680 -10.064 -11.716 1.00 89.19 94 GLU A N 1
ATOM 717 C CA . GLU A 1 94 ? -0.814 -10.442 -10.591 1.00 89.19 94 GLU A CA 1
ATOM 718 C C . GLU A 1 94 ? -1.491 -10.154 -9.249 1.00 89.19 94 GLU A C 1
ATOM 720 O O . GLU A 1 94 ? -1.495 -11.023 -8.387 1.00 89.19 94 GLU A O 1
ATOM 725 N N . ALA A 1 95 ? -2.138 -8.992 -9.096 1.00 81.06 95 ALA A N 1
ATOM 726 C CA . ALA A 1 95 ? -2.905 -8.669 -7.893 1.00 81.06 95 ALA A CA 1
ATOM 727 C C . ALA A 1 95 ? -3.994 -9.706 -7.614 1.00 81.06 95 ALA A C 1
ATOM 729 O O . ALA A 1 95 ? -4.057 -10.248 -6.519 1.00 81.06 95 ALA A O 1
ATOM 730 N N . ARG A 1 96 ? -4.785 -10.074 -8.629 1.00 80.06 96 ARG A N 1
ATOM 731 C CA . ARG A 1 96 ? -5.817 -11.113 -8.486 1.00 80.06 96 ARG A CA 1
ATOM 732 C C . ARG A 1 96 ? -5.246 -12.498 -8.189 1.00 80.06 96 ARG A C 1
ATOM 734 O O . ARG A 1 96 ? -5.852 -13.238 -7.431 1.00 80.06 96 ARG A O 1
ATOM 741 N N . GLN A 1 97 ? -4.113 -12.858 -8.793 1.00 78.81 97 GLN A N 1
ATOM 742 C CA . GLN A 1 97 ? -3.445 -14.141 -8.536 1.00 78.81 97 GLN A CA 1
ATOM 743 C C . GLN A 1 97 ? -2.881 -14.236 -7.117 1.00 78.81 97 GLN A C 1
ATOM 745 O O . GLN A 1 97 ? -2.748 -15.335 -6.595 1.00 78.81 97 GLN A O 1
ATOM 750 N N . LEU A 1 98 ? -2.549 -13.094 -6.520 1.00 75.19 98 LEU A N 1
ATOM 751 C CA . LEU A 1 98 ? -2.146 -12.968 -5.123 1.00 75.19 98 LEU A CA 1
ATOM 752 C C . LEU A 1 98 ? -3.335 -12.651 -4.202 1.00 75.19 98 LEU A C 1
ATOM 754 O O . LEU A 1 98 ? -3.120 -12.301 -3.051 1.00 75.19 98 LEU A O 1
ATOM 758 N N . GLU A 1 99 ? -4.570 -12.740 -4.713 1.00 72.81 99 GLU A N 1
ATOM 759 C CA . GLU A 1 99 ? -5.816 -12.462 -3.982 1.00 72.81 99 GLU A CA 1
ATOM 760 C C . GLU A 1 99 ? -5.897 -11.044 -3.384 1.00 72.81 99 GLU A C 1
ATOM 762 O O . GLU A 1 99 ? -6.687 -10.753 -2.493 1.00 72.81 99 GLU A O 1
ATOM 767 N N . HIS A 1 100 ? -5.124 -10.103 -3.923 1.00 72.56 100 HIS A N 1
ATOM 768 C CA . HIS A 1 100 ? -5.170 -8.704 -3.531 1.00 72.56 100 HIS A CA 1
ATOM 769 C C . HIS A 1 100 ? -6.246 -7.943 -4.319 1.00 72.56 100 HIS A C 1
ATOM 771 O O . HIS A 1 100 ? -6.266 -7.916 -5.553 1.00 72.56 100 HIS A O 1
ATOM 777 N N . ASN A 1 101 ? -7.110 -7.226 -3.596 1.00 66.75 101 ASN A N 1
ATOM 778 C CA . ASN A 1 101 ? -8.159 -6.376 -4.175 1.00 66.75 101 ASN A CA 1
ATOM 779 C C . ASN A 1 101 ? -7.693 -4.958 -4.559 1.00 66.75 101 ASN A C 1
ATOM 781 O O . ASN A 1 101 ? -8.501 -4.104 -4.931 1.00 66.75 101 ASN A O 1
ATOM 785 N N . TYR A 1 102 ? -6.382 -4.716 -4.526 1.00 78.12 102 TYR A N 1
ATOM 786 C CA . TYR A 1 102 ? -5.734 -3.464 -4.906 1.00 78.12 102 TYR A CA 1
ATOM 787 C C . TYR A 1 102 ? -4.501 -3.725 -5.783 1.00 78.12 102 TYR A C 1
ATOM 789 O O . TYR A 1 102 ? -3.939 -4.815 -5.787 1.00 78.12 102 TYR A O 1
ATOM 797 N N . ILE A 1 103 ? -4.047 -2.701 -6.505 1.00 82.38 103 ILE A N 1
ATOM 798 C CA . ILE A 1 103 ? -2.824 -2.717 -7.313 1.00 82.38 103 ILE A CA 1
ATOM 799 C C . ILE A 1 103 ? -1.794 -1.810 -6.645 1.00 82.38 103 ILE A C 1
ATOM 801 O O . ILE A 1 103 ? -1.871 -0.581 -6.719 1.00 82.38 103 ILE A O 1
ATOM 805 N N . GLY A 1 104 ? -0.839 -2.438 -5.969 1.00 86.00 104 GLY A N 1
ATOM 806 C CA . GLY A 1 104 ? 0.330 -1.792 -5.376 1.00 86.00 104 GLY A CA 1
ATOM 807 C C . GLY A 1 104 ? 1.571 -1.795 -6.276 1.00 86.00 104 GLY A C 1
ATOM 808 O O . GLY A 1 104 ? 1.556 -2.252 -7.422 1.00 86.00 104 GLY A O 1
ATOM 809 N N . THR A 1 105 ? 2.674 -1.271 -5.743 1.00 93.00 105 THR A N 1
ATOM 810 C CA . THR A 1 105 ? 3.953 -1.140 -6.467 1.00 93.00 105 THR A CA 1
ATOM 811 C C . THR A 1 105 ? 4.556 -2.495 -6.854 1.00 93.00 105 THR A C 1
ATOM 813 O O . THR A 1 105 ? 5.106 -2.653 -7.938 1.00 93.00 105 THR A O 1
ATOM 816 N N . GLU A 1 106 ? 4.402 -3.497 -5.994 1.00 93.25 106 GLU A N 1
ATOM 817 C CA . GLU A 1 106 ? 4.795 -4.888 -6.193 1.00 93.25 106 GLU A CA 1
ATOM 818 C C . GLU A 1 106 ? 4.093 -5.511 -7.395 1.00 93.25 106 GLU A C 1
ATOM 820 O O . GLU A 1 106 ? 4.739 -6.148 -8.218 1.00 93.25 106 GLU A O 1
ATOM 825 N N . HIS A 1 107 ? 2.799 -5.248 -7.559 1.00 94.94 107 HIS A N 1
ATOM 826 C CA . HIS A 1 107 ? 2.024 -5.737 -8.690 1.00 94.94 107 HIS A CA 1
ATOM 827 C C . HIS A 1 107 ? 2.458 -5.073 -9.992 1.00 94.94 107 HIS A C 1
ATOM 829 O O . HIS A 1 107 ? 2.553 -5.738 -11.019 1.00 94.94 107 HIS A O 1
ATOM 835 N N . LEU A 1 108 ? 2.761 -3.772 -9.953 1.00 96.50 108 LEU A N 1
ATOM 836 C CA . LEU A 1 108 ? 3.336 -3.061 -11.094 1.00 96.50 108 LEU A CA 1
ATOM 837 C C . LEU A 1 108 ? 4.679 -3.667 -11.512 1.00 96.50 108 LEU A C 1
ATOM 839 O O . LEU A 1 108 ? 4.887 -3.909 -12.699 1.00 96.50 108 LEU A O 1
ATOM 843 N N . LEU A 1 109 ? 5.564 -3.961 -10.556 1.00 97.38 109 LEU A N 1
ATOM 844 C CA . LEU A 1 109 ? 6.852 -4.593 -10.841 1.00 97.38 109 LEU A CA 1
ATOM 845 C C . LEU A 1 109 ? 6.692 -6.035 -11.347 1.00 97.38 109 LEU A C 1
ATOM 847 O O . LEU A 1 109 ? 7.362 -6.414 -12.303 1.00 97.38 109 LEU A O 1
ATOM 851 N N . LEU A 1 110 ? 5.778 -6.821 -10.771 1.00 96.38 110 LEU A N 1
ATOM 852 C CA . LEU A 1 110 ? 5.446 -8.167 -11.253 1.00 96.38 110 LEU A CA 1
ATOM 853 C C . LEU A 1 110 ? 4.877 -8.133 -12.681 1.00 96.38 110 LEU A C 1
ATOM 855 O O . LEU A 1 110 ? 5.277 -8.931 -13.526 1.00 96.38 110 LEU A O 1
ATOM 859 N N . GLY A 1 111 ? 3.993 -7.178 -12.974 1.00 96.75 111 GLY A N 1
ATOM 860 C CA . GLY A 1 111 ? 3.460 -6.959 -14.317 1.00 96.75 111 GLY A CA 1
ATOM 861 C C . GLY A 1 111 ? 4.547 -6.557 -15.316 1.00 96.75 111 GLY A C 1
ATOM 862 O O . GLY A 1 111 ? 4.536 -7.022 -16.453 1.00 96.75 111 GLY A O 1
ATOM 863 N N . LEU A 1 112 ? 5.516 -5.749 -14.877 1.00 96.81 112 LEU A N 1
ATOM 864 C CA . LEU A 1 112 ? 6.650 -5.300 -15.683 1.00 96.81 112 LEU A CA 1
ATOM 865 C C . LEU A 1 112 ? 7.570 -6.462 -16.072 1.00 96.81 112 LEU A C 1
ATOM 867 O O . LEU A 1 112 ? 7.890 -6.618 -17.247 1.00 96.81 112 LEU A O 1
ATOM 871 N N . ILE A 1 113 ? 7.953 -7.309 -15.110 1.00 96.00 113 ILE A N 1
ATOM 872 C CA . ILE A 1 113 ? 8.803 -8.478 -15.391 1.00 96.00 113 ILE A CA 1
ATOM 873 C C . ILE A 1 113 ? 8.054 -9.578 -16.154 1.00 96.00 113 ILE A C 1
ATOM 875 O O . ILE A 1 113 ? 8.684 -10.351 -16.868 1.00 96.00 113 ILE A O 1
ATOM 879 N N . ARG A 1 114 ? 6.719 -9.653 -16.029 1.00 94.25 114 ARG A N 1
ATOM 880 C CA . ARG A 1 114 ? 5.882 -10.605 -16.776 1.00 94.25 114 ARG A CA 1
ATOM 881 C C . ARG A 1 114 ? 5.649 -10.185 -18.223 1.00 94.25 114 ARG A C 1
ATOM 883 O O . ARG A 1 114 ? 5.419 -11.051 -19.060 1.00 94.25 114 ARG A O 1
ATOM 890 N N . GLU A 1 115 ? 5.687 -8.888 -18.523 1.00 94.69 115 GLU A N 1
ATOM 891 C CA . GLU A 1 115 ? 5.656 -8.411 -19.909 1.00 94.69 115 GLU A CA 1
ATOM 892 C C . GLU A 1 115 ? 6.899 -8.878 -20.681 1.00 94.69 115 GLU A C 1
ATOM 894 O O . GLU A 1 115 ? 6.775 -9.247 -21.845 1.00 94.69 115 GLU A O 1
ATOM 899 N N . GLY A 1 116 ? 8.052 -8.965 -20.004 1.00 85.06 116 GLY A N 1
ATOM 900 C CA . GLY A 1 116 ? 9.203 -9.792 -20.392 1.00 85.06 116 GLY A CA 1
ATOM 901 C C . GLY A 1 116 ? 10.080 -9.257 -21.528 1.00 85.06 116 GLY A C 1
ATOM 902 O O . GLY A 1 116 ? 11.242 -9.629 -21.619 1.00 85.06 116 GLY A O 1
ATOM 903 N N . GLU A 1 117 ? 9.567 -8.367 -22.369 1.00 87.81 117 GLU A N 1
ATOM 904 C CA . GLU A 1 117 ? 10.233 -7.943 -23.609 1.00 87.81 117 GLU A CA 1
ATOM 905 C C . GLU A 1 117 ? 10.495 -6.427 -23.679 1.00 87.81 117 GLU A C 1
ATOM 907 O O . GLU A 1 117 ? 11.115 -5.931 -24.623 1.00 87.81 117 GLU A O 1
ATOM 912 N N . GLY A 1 118 ? 9.997 -5.659 -22.711 1.00 92.06 118 GLY A N 1
ATOM 913 C CA . GLY A 1 118 ? 10.174 -4.216 -22.640 1.00 92.06 118 GLY A CA 1
ATOM 914 C C . GLY A 1 118 ? 11.606 -3.780 -22.321 1.00 92.06 118 GLY A C 1
ATOM 915 O O . GLY A 1 118 ? 12.416 -4.517 -21.757 1.00 92.06 118 GLY A O 1
ATOM 916 N N . VAL A 1 119 ? 11.902 -2.510 -22.607 1.00 95.12 119 VAL A N 1
ATOM 917 C CA . VAL A 1 119 ? 13.195 -1.876 -22.289 1.00 95.12 119 VAL A CA 1
ATOM 918 C C . VAL A 1 119 ? 13.514 -1.983 -20.796 1.00 95.12 119 VAL A C 1
ATOM 920 O O . VAL A 1 119 ? 14.672 -2.159 -20.433 1.00 95.12 119 VAL A O 1
ATOM 923 N N . ALA A 1 120 ? 12.501 -1.947 -19.924 1.00 95.81 120 ALA A N 1
ATOM 924 C CA . ALA A 1 120 ? 12.693 -2.149 -18.490 1.00 95.81 120 ALA A CA 1
ATOM 925 C C . ALA A 1 120 ? 13.377 -3.477 -18.141 1.00 95.81 120 ALA A C 1
ATOM 927 O O . ALA A 1 120 ? 14.265 -3.494 -17.292 1.00 95.81 120 ALA A O 1
ATOM 928 N N . VAL A 1 121 ? 12.983 -4.575 -18.791 1.00 95.31 121 VAL A N 1
ATOM 929 C CA . VAL A 1 121 ? 13.581 -5.895 -18.557 1.00 95.31 121 VAL A CA 1
ATOM 930 C C . VAL A 1 121 ? 15.042 -5.883 -18.984 1.00 95.31 121 VAL A C 1
ATOM 932 O O . VAL A 1 121 ? 15.911 -6.231 -18.190 1.00 95.31 121 VAL A O 1
ATOM 935 N N . ARG A 1 122 ? 15.327 -5.346 -20.173 1.00 95.06 122 ARG A N 1
ATOM 936 C CA . ARG A 1 122 ? 16.698 -5.213 -20.675 1.00 95.06 122 ARG A CA 1
ATOM 937 C C . ARG A 1 122 ? 17.586 -4.368 -19.755 1.00 95.06 122 ARG A C 1
ATOM 939 O O . ARG A 1 122 ? 18.755 -4.682 -19.556 1.00 95.06 122 ARG A O 1
ATOM 946 N N . VAL A 1 123 ? 17.040 -3.304 -19.164 1.00 96.50 123 VAL A N 1
ATOM 947 C CA . VAL A 1 123 ? 17.751 -2.477 -18.175 1.00 96.50 123 VAL A CA 1
ATOM 948 C C . VAL A 1 123 ? 18.067 -3.281 -16.916 1.00 96.50 123 VAL A C 1
ATOM 950 O O . VAL A 1 123 ? 19.189 -3.209 -16.422 1.00 96.50 123 VAL A O 1
ATOM 953 N N . LEU A 1 124 ? 17.109 -4.053 -16.396 1.00 95.88 124 LEU A N 1
ATOM 954 C CA . LEU A 1 124 ? 17.336 -4.918 -15.235 1.00 95.88 124 LEU A CA 1
ATOM 955 C C . LEU A 1 124 ? 18.420 -5.967 -15.526 1.00 95.88 124 LEU A C 1
ATOM 957 O O . LEU A 1 124 ? 19.334 -6.133 -14.719 1.00 95.88 124 LEU A O 1
ATOM 961 N N . GLU A 1 125 ? 18.380 -6.597 -16.698 1.00 94.56 125 GLU A N 1
ATOM 962 C CA . GLU A 1 125 ? 19.387 -7.566 -17.141 1.00 94.56 125 GLU A CA 1
ATOM 963 C C . GLU A 1 125 ? 20.783 -6.939 -17.275 1.00 94.56 125 GLU A C 1
ATOM 965 O O . GLU A 1 125 ? 21.758 -7.491 -16.762 1.00 94.56 125 GLU A O 1
ATOM 970 N N . ASN A 1 126 ? 20.894 -5.745 -17.872 1.00 95.88 126 ASN A N 1
ATOM 971 C CA . ASN A 1 126 ? 22.163 -5.010 -17.978 1.00 95.88 126 ASN A CA 1
ATOM 972 C C . ASN A 1 126 ? 22.720 -4.607 -16.603 1.00 95.88 126 ASN A C 1
ATOM 974 O O . ASN A 1 126 ? 23.936 -4.562 -16.403 1.00 95.88 126 ASN A O 1
ATOM 978 N N . LEU A 1 127 ? 21.839 -4.364 -15.628 1.00 95.19 127 LEU A N 1
ATOM 979 C CA . LEU A 1 127 ? 22.196 -4.152 -14.224 1.00 95.19 127 LEU A CA 1
ATOM 980 C C . LEU A 1 127 ? 22.451 -5.465 -13.459 1.00 95.19 127 LEU A C 1
ATOM 982 O O . LEU A 1 127 ? 22.655 -5.428 -12.247 1.00 95.19 127 LEU A O 1
ATOM 986 N N . ARG A 1 128 ? 22.501 -6.605 -14.162 1.00 95.38 128 ARG A N 1
ATOM 987 C CA . ARG A 1 128 ? 22.740 -7.959 -13.635 1.00 95.38 128 ARG A CA 1
ATOM 988 C C . ARG A 1 128 ? 21.676 -8.434 -12.645 1.00 95.38 128 ARG A C 1
ATOM 990 O O . ARG A 1 128 ? 21.966 -9.220 -11.744 1.00 95.38 128 ARG A O 1
ATOM 997 N N . VAL A 1 129 ? 20.440 -7.975 -12.817 1.00 95.50 129 VAL A N 1
ATOM 998 C CA . VAL A 1 129 ? 19.296 -8.395 -12.010 1.00 95.50 129 VAL A CA 1
ATOM 999 C C . VAL A 1 129 ? 18.535 -9.507 -12.720 1.00 95.50 129 VAL A C 1
ATOM 1001 O O . VAL A 1 129 ? 18.031 -9.335 -13.824 1.00 95.50 129 VAL A O 1
ATOM 1004 N N . SER A 1 130 ? 18.416 -10.650 -12.049 1.00 93.06 130 SER A N 1
ATOM 1005 C CA . SER A 1 130 ? 17.636 -11.799 -12.514 1.00 93.06 130 SER A CA 1
ATOM 1006 C C . SER A 1 130 ? 16.140 -11.584 -12.255 1.00 93.06 130 SER A C 1
ATOM 1008 O O . SER A 1 130 ? 15.736 -11.349 -11.113 1.00 93.06 130 SER A O 1
ATOM 1010 N N . LEU A 1 131 ? 15.297 -11.701 -13.290 1.00 92.81 131 LEU A N 1
ATOM 1011 C CA . LEU A 1 131 ? 13.838 -11.563 -13.151 1.00 92.81 131 LEU A CA 1
ATOM 1012 C C . LEU A 1 131 ? 13.222 -12.611 -12.200 1.00 92.81 131 LEU A C 1
ATOM 1014 O O . LEU A 1 131 ? 12.396 -12.226 -11.366 1.00 92.81 131 LEU A O 1
ATOM 1018 N N . PRO A 1 132 ? 13.627 -13.902 -12.236 1.00 91.75 132 PRO A N 1
ATOM 1019 C CA . PRO A 1 132 ? 13.231 -14.865 -11.208 1.00 91.75 132 PRO A CA 1
ATOM 1020 C C . PRO A 1 132 ? 13.543 -14.396 -9.783 1.00 91.75 132 PRO A C 1
ATOM 1022 O O . PRO A 1 132 ? 12.698 -14.539 -8.901 1.00 91.75 132 PRO A O 1
ATOM 1025 N N . SER A 1 133 ? 14.711 -13.782 -9.560 1.00 87.69 133 SER A N 1
ATOM 1026 C CA . SER A 1 133 ? 15.094 -13.259 -8.243 1.00 87.69 133 SER A CA 1
ATOM 1027 C C . SER A 1 133 ? 14.211 -12.088 -7.810 1.00 87.69 133 SER A C 1
ATOM 1029 O O . SER A 1 133 ? 13.828 -12.024 -6.644 1.00 87.69 133 SER A O 1
ATOM 1031 N N . VAL A 1 134 ? 13.822 -11.205 -8.740 1.00 92.19 134 VAL A N 1
ATOM 1032 C CA . VAL A 1 134 ? 12.851 -10.129 -8.469 1.00 92.19 134 VAL A CA 1
ATOM 1033 C C . VAL A 1 134 ? 11.524 -10.720 -7.999 1.00 92.19 134 VAL A C 1
ATOM 1035 O O . VAL A 1 134 ? 11.026 -10.335 -6.942 1.00 92.19 134 VAL A O 1
ATOM 1038 N N . ARG A 1 135 ? 10.964 -11.686 -8.744 1.00 90.94 135 ARG A N 1
ATOM 1039 C CA . ARG A 1 135 ? 9.696 -12.333 -8.370 1.00 90.94 135 ARG A CA 1
ATOM 1040 C C . ARG A 1 135 ? 9.809 -13.013 -7.008 1.00 90.94 135 ARG A C 1
ATOM 1042 O O . ARG A 1 135 ? 8.961 -12.783 -6.154 1.00 90.94 135 ARG A O 1
ATOM 1049 N N . ALA A 1 136 ? 10.859 -13.804 -6.790 1.00 82.00 136 ALA A N 1
ATOM 1050 C CA . ALA A 1 136 ? 11.079 -14.506 -5.529 1.00 82.00 136 ALA A CA 1
ATOM 1051 C C . ALA A 1 136 ? 11.151 -13.540 -4.338 1.00 82.00 136 ALA A C 1
ATOM 1053 O O . ALA A 1 136 ? 10.515 -13.787 -3.318 1.00 82.00 136 ALA A O 1
ATOM 1054 N N . GLN A 1 137 ? 11.859 -12.416 -4.479 1.00 85.19 137 GLN A N 1
ATOM 1055 C CA . GLN A 1 137 ? 12.005 -11.442 -3.400 1.00 85.19 137 GLN A CA 1
ATOM 1056 C C . GLN A 1 137 ? 10.717 -10.651 -3.131 1.00 85.19 137 GLN A C 1
ATOM 1058 O O . GLN A 1 137 ? 10.428 -10.351 -1.975 1.00 85.19 137 GLN A O 1
ATOM 1063 N N . ILE A 1 138 ? 9.905 -10.375 -4.159 1.00 88.81 138 ILE A N 1
ATOM 1064 C CA . ILE A 1 138 ? 8.554 -9.818 -3.973 1.00 88.81 138 ILE A CA 1
ATOM 1065 C C . ILE A 1 138 ? 7.680 -10.797 -3.188 1.00 88.81 138 ILE A C 1
ATOM 1067 O O . ILE A 1 138 ? 7.058 -10.399 -2.209 1.00 88.81 138 ILE A O 1
ATOM 1071 N N . ILE A 1 139 ? 7.651 -12.073 -3.588 1.00 84.06 139 ILE A N 1
ATOM 1072 C CA . ILE A 1 139 ? 6.860 -13.096 -2.892 1.00 84.06 139 ILE A CA 1
ATOM 1073 C C . ILE A 1 139 ? 7.347 -13.277 -1.453 1.00 84.06 139 ILE A C 1
ATOM 1075 O O . ILE A 1 139 ? 6.519 -13.405 -0.563 1.00 84.06 139 ILE A O 1
ATOM 1079 N N . LEU A 1 140 ? 8.657 -13.245 -1.207 1.00 76.94 140 LEU A N 1
ATOM 1080 C CA . LEU A 1 140 ? 9.219 -13.314 0.142 1.00 76.94 140 LEU A CA 1
ATOM 1081 C C . LEU A 1 140 ? 8.761 -12.129 1.006 1.00 76.94 140 LEU A C 1
ATOM 1083 O O . LEU A 1 140 ? 8.224 -12.349 2.083 1.00 76.94 140 LEU A O 1
ATOM 1087 N N . MET A 1 141 ? 8.887 -10.890 0.518 1.00 77.38 141 MET A N 1
ATOM 1088 C CA . MET A 1 141 ? 8.441 -9.705 1.269 1.00 77.38 141 MET A CA 1
ATOM 1089 C C . MET A 1 141 ? 6.927 -9.693 1.512 1.00 77.38 141 MET A C 1
ATOM 1091 O O . MET A 1 141 ? 6.468 -9.243 2.563 1.00 77.38 141 MET A O 1
ATOM 1095 N N . LEU A 1 142 ? 6.141 -10.185 0.550 1.00 74.81 142 LEU A N 1
ATOM 1096 C CA . LEU A 1 142 ? 4.702 -10.364 0.728 1.00 74.81 142 LEU A CA 1
ATOM 1097 C C . LEU A 1 142 ? 4.408 -11.433 1.780 1.00 74.81 142 LEU A C 1
ATOM 1099 O O . LEU A 1 142 ? 3.596 -11.176 2.660 1.00 74.81 142 LEU A O 1
ATOM 1103 N N . LYS A 1 143 ? 5.112 -12.571 1.745 1.00 67.25 143 LYS A N 1
ATOM 1104 C CA . LYS A 1 143 ? 4.985 -13.644 2.737 1.00 67.25 143 LYS A CA 1
ATOM 1105 C C . LYS A 1 143 ? 5.336 -13.185 4.140 1.00 67.25 143 LYS A C 1
ATOM 1107 O O . LYS A 1 143 ? 4.555 -13.437 5.040 1.00 67.25 143 LYS A O 1
ATOM 1112 N N . GLU A 1 144 ? 6.443 -12.472 4.324 1.00 64.25 144 GLU A N 1
ATOM 1113 C CA . GLU A 1 144 ? 6.822 -11.899 5.623 1.00 64.25 144 GLU A CA 1
ATOM 1114 C C . GLU A 1 144 ? 5.726 -10.969 6.160 1.00 64.25 144 GLU A C 1
ATOM 1116 O O . GLU A 1 144 ? 5.380 -11.025 7.338 1.00 64.25 144 GLU A O 1
ATOM 1121 N N . THR A 1 145 ? 5.116 -10.176 5.272 1.00 61.69 145 THR A N 1
ATOM 1122 C CA . THR A 1 145 ? 3.986 -9.308 5.624 1.00 61.69 145 THR A CA 1
ATOM 1123 C C . THR A 1 145 ? 2.743 -10.135 5.979 1.00 61.69 145 THR A C 1
ATOM 1125 O O . THR A 1 145 ? 2.089 -9.855 6.977 1.00 61.69 145 THR A O 1
ATOM 1128 N N . THR A 1 146 ? 2.410 -11.180 5.216 1.00 61.09 146 THR A N 1
ATOM 1129 C CA . THR A 1 146 ? 1.213 -12.003 5.457 1.00 61.09 146 THR A CA 1
ATOM 1130 C C . THR A 1 146 ? 1.369 -13.003 6.597 1.00 61.09 146 THR A C 1
ATOM 1132 O O . THR A 1 146 ? 0.383 -13.271 7.261 1.00 61.09 146 THR A O 1
ATOM 1135 N N . GLU A 1 147 ? 2.555 -13.552 6.867 1.00 61.22 147 GLU A N 1
ATOM 1136 C CA . GLU A 1 147 ? 2.788 -14.515 7.953 1.00 61.22 147 GLU A CA 1
ATOM 1137 C C . GLU A 1 147 ? 2.580 -13.843 9.312 1.00 61.22 147 GLU A C 1
ATOM 1139 O O . GLU A 1 147 ? 1.890 -14.383 10.177 1.00 61.22 147 GLU A O 1
ATOM 1144 N N . GLU A 1 148 ? 3.079 -12.615 9.468 1.00 63.69 148 GLU A N 1
ATOM 1145 C CA . GLU A 1 148 ? 2.822 -11.794 10.651 1.00 63.69 148 GLU A CA 1
ATOM 1146 C C . GLU A 1 148 ? 1.329 -11.539 10.849 1.00 63.69 148 GLU A C 1
ATOM 1148 O O . GLU A 1 148 ? 0.818 -11.742 11.950 1.00 63.69 148 GLU A O 1
ATOM 1153 N N . VAL A 1 149 ? 0.624 -11.153 9.784 1.00 66.00 149 VAL A N 1
ATOM 1154 C CA . VAL A 1 149 ? -0.812 -10.853 9.848 1.00 66.00 149 VAL A CA 1
ATOM 1155 C C . VAL A 1 149 ? -1.639 -12.136 10.035 1.00 66.00 149 VAL A C 1
ATOM 1157 O O . VAL A 1 149 ? -2.595 -12.131 10.800 1.00 66.00 149 VAL A O 1
ATOM 1160 N N . SER A 1 150 ? -1.230 -13.262 9.445 1.00 64.44 150 SER A N 1
ATOM 1161 C CA . SER A 1 150 ? -1.898 -14.566 9.577 1.00 64.44 150 SER A CA 1
ATOM 1162 C C . SER A 1 150 ? -1.762 -15.187 10.962 1.00 64.44 150 SER A C 1
ATOM 1164 O O . SER A 1 150 ? -2.603 -15.979 11.372 1.00 64.44 150 SER A O 1
ATOM 1166 N N . SER A 1 151 ? -0.721 -14.800 11.706 1.00 71.75 151 SER A N 1
ATOM 1167 C CA . SER A 1 151 ? -0.546 -15.197 13.104 1.00 71.75 151 SER A CA 1
ATOM 1168 C C . SER A 1 151 ? -1.436 -14.408 14.075 1.00 71.75 151 SER A C 1
ATOM 1170 O O . SER A 1 151 ? -1.421 -14.679 15.279 1.00 71.75 151 SER A O 1
ATOM 1172 N N . LEU A 1 152 ? -2.186 -13.411 13.585 1.00 73.00 152 LEU A N 1
ATOM 1173 C CA . LEU A 1 152 ? -3.057 -12.594 14.421 1.00 73.00 152 LEU A CA 1
ATOM 1174 C C . LEU A 1 152 ? -4.330 -13.359 14.816 1.00 73.00 152 LEU A C 1
ATOM 1176 O O . LEU A 1 152 ? -4.902 -14.077 13.995 1.00 73.00 152 LEU A O 1
ATOM 1180 N N . PRO A 1 153 ? -4.825 -13.171 16.053 1.00 66.62 153 PRO A N 1
ATOM 1181 C CA . PRO A 1 153 ? -6.074 -13.783 16.490 1.00 66.62 153 PRO A CA 1
ATOM 1182 C C . PRO A 1 153 ? -7.253 -13.377 15.598 1.00 66.62 153 PRO A C 1
ATOM 1184 O O . PRO A 1 153 ? -7.519 -12.187 15.418 1.00 66.62 153 PRO A O 1
ATOM 1187 N N . GLY A 1 154 ? -7.985 -14.367 15.083 1.00 66.50 154 GLY A N 1
ATOM 1188 C CA . GLY A 1 154 ? -9.175 -14.147 14.262 1.00 66.50 154 GLY A CA 1
ATOM 1189 C C . GLY A 1 154 ? -8.888 -13.624 12.855 1.00 66.50 154 GLY A C 1
ATOM 1190 O O . GLY A 1 154 ? -9.809 -13.112 12.214 1.00 66.50 154 GLY A O 1
ATOM 1191 N N . PHE A 1 155 ? -7.642 -13.734 12.377 1.00 74.00 155 PHE A N 1
ATOM 1192 C CA . PHE A 1 155 ? -7.250 -13.349 11.021 1.00 74.00 155 PHE A CA 1
ATOM 1193 C C . PHE A 1 155 ? -8.117 -14.014 9.948 1.00 74.00 155 PHE A C 1
ATOM 1195 O O . PHE A 1 155 ? -8.482 -13.368 8.971 1.00 74.00 155 PHE A O 1
ATOM 1202 N N . GLU A 1 156 ? -8.506 -15.272 10.151 1.00 68.50 156 GLU A N 1
ATOM 1203 C CA . GLU A 1 156 ? -9.370 -16.028 9.243 1.00 68.50 156 GLU A CA 1
ATOM 1204 C C . GLU A 1 156 ? -10.754 -15.384 9.033 1.00 68.50 156 GLU A C 1
ATOM 1206 O O . GLU A 1 156 ? -11.444 -15.703 8.067 1.00 68.50 156 GLU A O 1
ATOM 1211 N N . TYR A 1 157 ? -11.146 -14.449 9.904 1.00 74.44 157 TYR A N 1
ATOM 1212 C CA . TYR A 1 157 ? -12.386 -13.683 9.800 1.00 74.44 157 TYR A CA 1
ATOM 1213 C C . TYR A 1 157 ? -12.172 -12.263 9.259 1.00 74.44 157 TYR A C 1
ATOM 1215 O O . TYR A 1 157 ? -13.146 -11.527 9.093 1.00 74.44 157 TYR A O 1
ATOM 1223 N N . PHE A 1 158 ? -10.937 -11.816 9.015 1.00 78.44 158 PHE A N 1
ATOM 1224 C CA . PHE A 1 158 ? -10.672 -10.446 8.574 1.00 78.44 158 PHE A CA 1
ATOM 1225 C C . PHE A 1 158 ? -11.129 -10.235 7.130 1.00 78.44 158 PHE A C 1
ATOM 1227 O O . PHE A 1 158 ? -10.860 -11.036 6.243 1.00 78.44 158 PHE A O 1
ATOM 1234 N N . THR A 1 159 ? -11.785 -9.102 6.876 1.00 76.25 159 THR A N 1
ATOM 1235 C CA . THR A 1 159 ? -12.052 -8.670 5.495 1.00 76.25 159 THR A CA 1
ATOM 1236 C C . THR A 1 159 ? -10.777 -8.150 4.835 1.00 76.25 159 THR A C 1
ATOM 1238 O O . THR A 1 159 ? -9.879 -7.657 5.521 1.00 76.25 159 THR A O 1
ATOM 1241 N N . ASP A 1 160 ? -10.732 -8.118 3.503 1.00 70.69 160 ASP A N 1
ATOM 1242 C CA . ASP A 1 160 ? -9.594 -7.541 2.767 1.00 70.69 160 ASP A CA 1
ATOM 1243 C C . ASP A 1 160 ? -9.313 -6.084 3.148 1.00 70.69 160 ASP A C 1
ATOM 1245 O O . ASP A 1 160 ? -8.160 -5.654 3.196 1.00 70.69 160 ASP A O 1
ATOM 1249 N N . LYS A 1 161 ? -10.365 -5.311 3.457 1.00 80.00 161 LYS A N 1
ATOM 1250 C CA . LYS A 1 161 ? -10.221 -3.934 3.950 1.00 80.00 161 LYS A CA 1
ATOM 1251 C C . LYS A 1 161 ? -9.529 -3.909 5.310 1.00 80.00 161 LYS A C 1
ATOM 1253 O O . LYS A 1 161 ? -8.657 -3.078 5.531 1.00 80.00 161 LYS 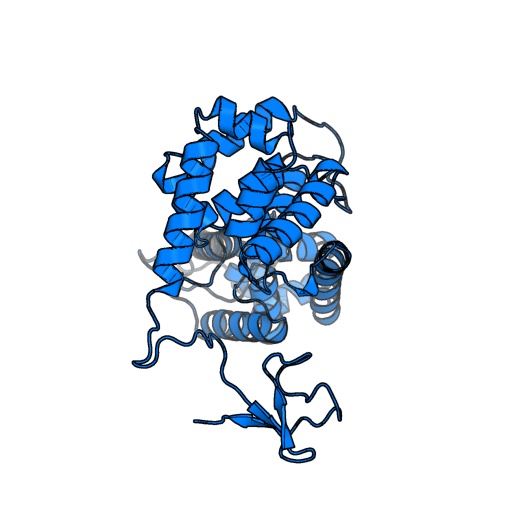A O 1
ATOM 1258 N N . THR A 1 162 ? -9.874 -4.835 6.201 1.00 84.94 162 THR A N 1
ATOM 125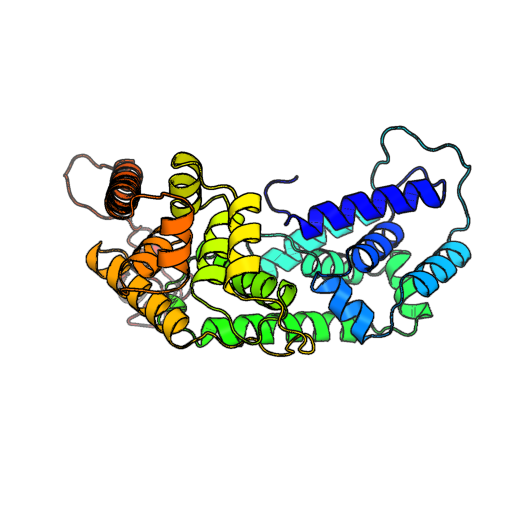9 C CA . THR A 1 162 ? -9.224 -4.982 7.510 1.00 84.94 162 THR A CA 1
ATOM 1260 C C . THR A 1 162 ? -7.761 -5.379 7.347 1.00 84.94 162 THR A C 1
ATOM 1262 O O . THR A 1 162 ? -6.899 -4.751 7.950 1.00 84.94 162 THR A O 1
ATOM 1265 N N . ILE A 1 163 ? -7.447 -6.339 6.475 1.00 81.50 163 ILE A N 1
ATOM 1266 C CA . ILE A 1 163 ? -6.057 -6.717 6.172 1.00 81.50 163 ILE A CA 1
ATOM 1267 C C . ILE A 1 163 ? -5.279 -5.504 5.642 1.00 81.50 163 ILE A C 1
ATOM 1269 O O . ILE A 1 163 ? -4.183 -5.209 6.120 1.00 81.50 163 ILE A O 1
ATOM 1273 N N . LYS A 1 164 ? -5.872 -4.736 4.721 1.00 81.38 164 LYS A N 1
ATOM 1274 C CA . LYS A 1 164 ? -5.292 -3.487 4.213 1.00 81.38 164 LYS A CA 1
ATOM 1275 C C . LYS A 1 164 ? -5.032 -2.474 5.333 1.00 81.38 164 LYS A C 1
ATOM 1277 O O . LYS A 1 164 ? -3.964 -1.872 5.334 1.00 81.38 164 LYS A O 1
ATOM 1282 N N . VAL A 1 165 ? -5.942 -2.308 6.299 1.00 90.94 165 VAL A N 1
ATOM 1283 C CA . VAL A 1 165 ? -5.710 -1.454 7.482 1.00 90.94 165 VAL A CA 1
ATOM 1284 C C . VAL A 1 165 ? -4.459 -1.888 8.244 1.00 90.94 165 VAL A C 1
ATOM 1286 O O . VAL A 1 165 ? -3.642 -1.041 8.600 1.00 90.94 165 VAL A O 1
ATOM 1289 N N . ILE A 1 166 ? -4.285 -3.191 8.471 1.00 90.31 166 ILE A N 1
ATOM 1290 C CA . ILE A 1 166 ? -3.125 -3.721 9.193 1.00 90.31 166 ILE A CA 1
ATOM 1291 C C . ILE A 1 166 ? -1.821 -3.445 8.436 1.00 90.31 166 ILE A C 1
ATOM 1293 O O . ILE A 1 166 ? -0.843 -2.993 9.034 1.00 90.31 166 ILE A O 1
ATOM 1297 N N . ILE A 1 167 ? -1.822 -3.640 7.116 1.00 82.62 167 ILE A N 1
ATOM 1298 C CA . ILE A 1 167 ? -0.673 -3.325 6.259 1.00 82.62 167 ILE A CA 1
ATOM 1299 C C . ILE A 1 167 ? -0.345 -1.828 6.338 1.00 82.62 167 ILE A C 1
ATOM 1301 O O . ILE A 1 167 ? 0.812 -1.463 6.532 1.00 82.62 167 ILE A O 1
ATOM 1305 N N . LEU A 1 168 ? -1.349 -0.952 6.237 1.00 87.31 168 LEU A N 1
ATOM 1306 C CA . LEU A 1 168 ? -1.157 0.499 6.340 1.00 87.31 168 LEU A CA 1
ATOM 1307 C C . LEU A 1 168 ? -0.594 0.901 7.712 1.00 87.31 168 LEU A C 1
ATOM 1309 O O . LEU A 1 168 ? 0.322 1.718 7.783 1.00 87.31 168 LEU A O 1
ATOM 1313 N N . ALA A 1 169 ? -1.058 0.269 8.792 1.00 91.00 169 ALA A N 1
ATOM 1314 C CA . ALA A 1 169 ? -0.526 0.480 10.137 1.00 91.00 169 ALA A CA 1
ATOM 1315 C C . ALA A 1 169 ? 0.959 0.090 10.249 1.00 91.00 169 ALA A C 1
ATOM 1317 O O . ALA A 1 169 ? 1.757 0.827 10.828 1.00 91.00 169 ALA A O 1
ATOM 1318 N N . GLN A 1 170 ? 1.358 -1.039 9.653 1.00 86.38 170 GLN A N 1
ATOM 1319 C CA . GLN A 1 170 ? 2.765 -1.450 9.578 1.00 86.38 170 GLN A CA 1
ATOM 1320 C C . GLN A 1 170 ? 3.603 -0.478 8.735 1.00 86.38 170 GLN A C 1
ATOM 1322 O O . GLN A 1 170 ? 4.744 -0.165 9.079 1.00 86.38 170 GLN A O 1
ATOM 1327 N N . GLU A 1 171 ? 3.073 0.005 7.610 1.00 83.19 171 GLU A N 1
ATOM 1328 C CA . GLU A 1 171 ? 3.762 1.005 6.793 1.00 83.19 171 GLU A CA 1
ATOM 1329 C C . GLU A 1 171 ? 4.000 2.306 7.560 1.00 83.19 171 GLU A C 1
ATOM 1331 O O . GLU A 1 171 ? 5.082 2.886 7.442 1.00 83.19 171 GLU A O 1
ATOM 1336 N N . GLU A 1 172 ? 3.031 2.719 8.372 1.00 86.38 172 GLU A N 1
ATOM 1337 C CA . GLU A 1 172 ? 3.127 3.914 9.198 1.00 86.38 172 GLU A CA 1
ATOM 1338 C C . GLU A 1 172 ? 4.115 3.747 10.356 1.00 86.38 172 GLU A C 1
ATOM 1340 O O . GLU A 1 172 ? 4.987 4.598 10.528 1.00 86.38 172 GLU A O 1
ATOM 1345 N N . ALA A 1 173 ? 4.077 2.625 11.082 1.00 87.62 173 ALA A N 1
ATOM 1346 C CA . ALA A 1 173 ? 5.091 2.305 12.093 1.00 87.62 173 ALA A CA 1
ATOM 1347 C C . ALA A 1 173 ? 6.503 2.354 11.485 1.00 87.62 173 ALA A C 1
ATOM 1349 O O . ALA A 1 173 ? 7.408 3.000 12.012 1.00 87.62 173 ALA A O 1
ATOM 1350 N N . ARG A 1 174 ? 6.675 1.789 10.281 1.00 83.56 174 ARG A N 1
ATOM 1351 C CA . ARG A 1 174 ? 7.948 1.845 9.551 1.00 83.56 174 ARG A CA 1
ATOM 1352 C C . ARG A 1 174 ? 8.361 3.272 9.184 1.00 83.56 174 ARG A C 1
ATOM 1354 O O . ARG A 1 174 ? 9.550 3.586 9.226 1.00 83.56 174 ARG A O 1
ATOM 1361 N N . ARG A 1 175 ? 7.412 4.121 8.781 1.00 84.38 175 ARG A N 1
ATOM 1362 C CA . ARG A 1 175 ? 7.659 5.532 8.443 1.00 84.38 175 ARG A CA 1
ATOM 1363 C C . ARG A 1 175 ? 8.139 6.309 9.667 1.00 84.38 175 ARG A C 1
ATOM 1365 O O . ARG A 1 175 ? 9.095 7.075 9.556 1.00 84.38 175 ARG A O 1
ATOM 1372 N N . LEU A 1 176 ? 7.508 6.058 10.811 1.00 83.69 176 LEU A N 1
ATOM 1373 C CA . LEU A 1 176 ? 7.854 6.627 12.113 1.00 83.69 176 LEU A CA 1
ATOM 1374 C C . LEU A 1 176 ? 9.139 6.034 12.709 1.00 83.69 176 LEU A C 1
ATOM 1376 O O . LEU A 1 176 ? 9.638 6.555 13.702 1.00 83.69 176 LEU A O 1
ATOM 1380 N N . LYS A 1 177 ? 9.693 4.980 12.086 1.00 80.81 177 LYS A N 1
ATOM 1381 C CA . LYS A 1 177 ? 10.794 4.162 12.621 1.00 80.81 177 LYS A CA 1
ATOM 1382 C C . LYS A 1 177 ? 10.473 3.602 14.009 1.00 80.81 177 LYS A C 1
ATOM 1384 O O . LYS A 1 177 ? 11.360 3.443 14.843 1.00 80.81 177 LYS A O 1
ATOM 1389 N N . ASP A 1 178 ? 9.197 3.333 14.242 1.00 79.88 178 ASP A N 1
ATOM 1390 C CA . ASP A 1 178 ? 8.736 2.640 15.430 1.00 79.88 178 ASP A CA 1
ATOM 1391 C C . ASP A 1 178 ? 9.036 1.149 15.270 1.00 79.88 178 ASP A C 1
ATOM 1393 O O . ASP A 1 178 ? 8.813 0.579 14.200 1.00 79.88 178 ASP A O 1
ATOM 1397 N N . ASP A 1 179 ? 9.558 0.533 16.326 1.00 80.00 179 ASP A N 1
ATOM 1398 C CA . ASP A 1 179 ? 9.909 -0.887 16.360 1.00 80.00 179 ASP A CA 1
ATOM 1399 C C . ASP A 1 179 ? 8.656 -1.777 16.476 1.00 80.00 179 ASP A C 1
ATOM 1401 O O . ASP A 1 179 ? 8.700 -2.975 16.172 1.00 80.00 179 ASP A O 1
ATOM 1405 N N . PHE A 1 180 ? 7.519 -1.190 16.869 1.00 86.31 180 PHE A N 1
ATOM 1406 C CA . PHE A 1 180 ? 6.268 -1.904 17.084 1.00 86.31 180 PHE A CA 1
ATOM 1407 C C . PHE A 1 180 ? 5.070 -1.229 16.410 1.00 86.31 180 PHE A C 1
ATOM 1409 O O . PHE A 1 180 ? 5.039 -0.026 16.181 1.00 86.31 180 PHE A O 1
ATOM 1416 N N . VAL A 1 181 ? 4.036 -2.022 16.116 1.00 89.81 181 VAL A N 1
ATOM 1417 C CA . VAL A 1 181 ? 2.729 -1.511 15.679 1.00 89.81 181 VAL A CA 1
ATOM 1418 C C . VAL A 1 181 ? 1.813 -1.384 16.895 1.00 89.81 181 VAL A C 1
ATOM 1420 O O . VAL A 1 181 ? 1.425 -2.384 17.516 1.00 89.81 181 VAL A O 1
ATOM 1423 N N . GLY A 1 182 ? 1.489 -0.146 17.256 1.00 92.44 182 GLY A N 1
ATOM 1424 C CA . GLY A 1 182 ? 0.570 0.228 18.324 1.00 92.44 182 GLY A CA 1
ATOM 1425 C C . GLY A 1 182 ? -0.876 0.438 17.849 1.00 92.44 182 GLY A C 1
ATOM 1426 O O . GLY A 1 182 ? -1.154 0.483 16.646 1.00 92.44 182 GLY A O 1
ATOM 1427 N N . PRO A 1 183 ? -1.834 0.566 18.789 1.00 94.69 183 PRO A N 1
ATOM 1428 C CA . PRO A 1 183 ? -3.221 0.932 18.486 1.00 94.69 183 PRO A CA 1
ATOM 1429 C C . PRO A 1 183 ? -3.356 2.224 17.664 1.00 94.69 183 PRO A C 1
ATOM 1431 O O . PRO A 1 183 ? -4.209 2.311 16.787 1.00 94.69 183 PRO A O 1
ATOM 1434 N N . GLU A 1 184 ? -2.507 3.217 17.915 1.00 93.75 184 GLU A N 1
ATOM 1435 C CA . GLU A 1 184 ? -2.469 4.502 17.217 1.00 93.75 184 GLU A CA 1
ATOM 1436 C C . GLU A 1 184 ? -2.104 4.360 15.732 1.00 93.7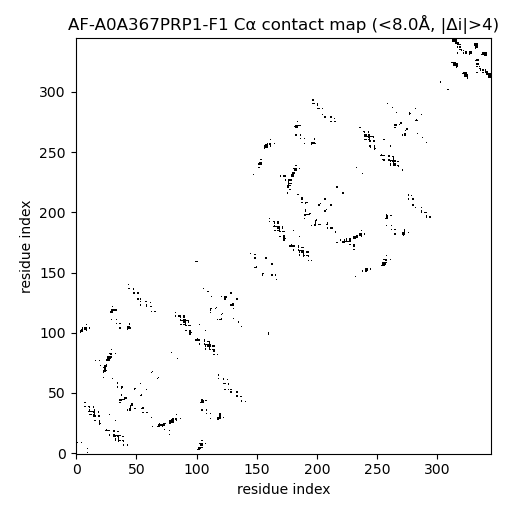5 184 GLU A C 1
ATOM 1438 O O . GLU A 1 184 ? -2.758 4.980 14.891 1.00 93.75 184 GLU A O 1
ATOM 1443 N N . GLN A 1 185 ? -1.157 3.482 15.373 1.00 94.38 185 GLN A N 1
ATOM 1444 C CA . GLN A 1 185 ? -0.880 3.182 13.965 1.00 94.38 185 GLN A CA 1
ATOM 1445 C C . GLN A 1 185 ? -2.018 2.383 13.320 1.00 94.38 185 GLN A C 1
ATOM 1447 O O . GLN A 1 185 ? -2.327 2.613 12.152 1.00 94.38 185 GLN A O 1
ATOM 1452 N N . ILE A 1 186 ? -2.693 1.491 14.060 1.00 95.12 186 ILE A N 1
ATOM 1453 C CA . ILE A 1 186 ? -3.892 0.798 13.552 1.00 95.12 186 ILE A CA 1
ATOM 1454 C C . ILE A 1 186 ? -5.004 1.807 13.249 1.00 95.12 186 ILE A C 1
ATOM 1456 O O . ILE A 1 186 ? -5.611 1.740 12.182 1.00 95.12 186 ILE A O 1
ATOM 1460 N N . LEU A 1 187 ? -5.244 2.775 14.138 1.00 96.12 187 LEU A N 1
ATOM 1461 C CA . LEU A 1 187 ? -6.215 3.845 13.911 1.00 96.12 187 LEU A CA 1
ATOM 1462 C C . LEU A 1 187 ? -5.847 4.702 12.688 1.00 96.12 187 LEU A C 1
ATOM 1464 O O . LEU A 1 187 ? -6.722 5.003 11.876 1.00 96.12 187 LEU A O 1
ATOM 1468 N N . LEU A 1 188 ? -4.567 5.039 12.500 1.00 94.75 188 LEU A N 1
ATOM 1469 C CA . LEU A 1 188 ? -4.101 5.700 11.274 1.00 94.75 188 LEU A CA 1
ATOM 1470 C C . LEU A 1 188 ? -4.362 4.853 10.025 1.00 94.75 188 LEU A C 1
ATOM 1472 O O . LEU A 1 188 ? -4.850 5.382 9.027 1.00 94.75 188 LEU A O 1
ATOM 1476 N N . GLY A 1 189 ? -4.114 3.544 10.098 1.00 94.44 189 GLY A N 1
ATOM 1477 C CA . GLY A 1 189 ? -4.437 2.605 9.028 1.00 94.44 189 GLY A CA 1
ATOM 1478 C C . GLY A 1 189 ? -5.931 2.596 8.685 1.00 94.44 189 GLY A C 1
ATOM 1479 O O . GLY A 1 189 ? -6.279 2.612 7.506 1.00 94.44 189 GLY A O 1
ATOM 1480 N N . VAL A 1 190 ? -6.818 2.641 9.690 1.00 95.81 190 VAL A N 1
ATOM 1481 C CA . VAL A 1 190 ? -8.278 2.757 9.498 1.00 95.81 190 VAL A CA 1
ATOM 1482 C C . VAL A 1 190 ? -8.624 4.033 8.734 1.00 95.81 190 VAL A C 1
ATOM 1484 O O . VAL A 1 190 ? -9.391 3.984 7.775 1.00 95.81 190 VAL A O 1
ATOM 1487 N N . ILE A 1 191 ? -8.052 5.170 9.133 1.00 94.81 191 ILE A N 1
ATOM 1488 C CA . ILE A 1 191 ? -8.323 6.468 8.498 1.00 94.81 191 ILE A CA 1
ATOM 1489 C C . ILE A 1 191 ? -7.803 6.487 7.054 1.00 94.81 191 ILE A C 1
ATOM 1491 O O . ILE A 1 191 ? -8.494 6.980 6.163 1.00 94.81 191 ILE A O 1
ATOM 1495 N N . GLN A 1 192 ? -6.610 5.935 6.812 1.00 92.25 192 GLN A N 1
ATOM 1496 C CA . GLN A 1 192 ? -5.978 5.907 5.492 1.00 92.25 192 GLN A CA 1
ATOM 1497 C C . GLN A 1 192 ? -6.643 4.927 4.520 1.00 92.25 192 GLN A C 1
ATOM 1499 O O . GLN A 1 192 ? -6.627 5.158 3.313 1.00 92.25 192 GLN A O 1
ATOM 1504 N N . GLU A 1 193 ? -7.235 3.836 5.014 1.00 90.44 193 GLU A N 1
ATOM 1505 C CA . GLU A 1 193 ? -7.962 2.889 4.166 1.00 90.44 193 GLU A CA 1
ATOM 1506 C C . GLU A 1 193 ? -9.087 3.602 3.395 1.00 90.44 193 GLU A C 1
ATOM 1508 O O . GLU A 1 193 ? -9.231 3.375 2.190 1.00 90.44 193 GLU A O 1
ATOM 1513 N N . GLY A 1 194 ? -9.799 4.515 4.068 1.00 84.31 194 GLY A N 1
ATOM 1514 C CA . GLY A 1 194 ? -10.638 5.554 3.467 1.00 84.31 194 GLY A CA 1
ATOM 1515 C C . GLY A 1 194 ? -11.994 5.111 2.908 1.00 84.31 194 GLY A C 1
ATOM 1516 O O . GLY A 1 194 ? -12.816 5.978 2.614 1.00 84.31 194 GLY A O 1
ATOM 1517 N N . THR A 1 195 ? -12.251 3.808 2.760 1.00 82.25 195 THR A N 1
ATOM 1518 C CA . THR A 1 195 ? -13.464 3.271 2.107 1.00 82.25 195 THR A CA 1
ATOM 1519 C C . THR A 1 195 ? -14.311 2.373 3.009 1.00 82.25 195 THR A C 1
ATOM 1521 O O . THR A 1 195 ? -15.372 1.895 2.605 1.00 82.25 195 THR A O 1
ATOM 1524 N N . GLY A 1 196 ? -13.815 2.034 4.193 1.00 83.81 196 GLY A N 1
ATOM 1525 C CA . GLY A 1 196 ? -14.513 1.254 5.201 1.00 83.81 196 GLY A CA 1
ATOM 1526 C C . GLY A 1 196 ? -15.447 2.112 6.048 1.00 83.81 196 GLY A C 1
ATOM 1527 O O . GLY A 1 196 ? -15.227 3.311 6.222 1.00 83.81 196 GLY A O 1
ATOM 1528 N N . VAL A 1 197 ? -16.454 1.469 6.644 1.00 90.56 197 VAL A N 1
ATOM 1529 C CA . VAL A 1 197 ? -17.445 2.113 7.525 1.00 90.56 197 VAL A CA 1
ATOM 1530 C C . VAL A 1 197 ? -16.760 2.920 8.629 1.00 90.56 197 VAL A C 1
ATOM 1532 O O . VAL A 1 197 ? -17.156 4.045 8.926 1.00 90.56 197 VAL A O 1
ATOM 1535 N N . ALA A 1 198 ? -15.686 2.388 9.215 1.00 94.75 198 ALA A N 1
ATOM 1536 C CA . ALA A 1 198 ? -14.942 3.100 10.248 1.00 94.75 198 ALA A CA 1
ATOM 1537 C C . ALA A 1 198 ? -14.307 4.405 9.744 1.00 94.75 198 ALA A C 1
ATOM 1539 O O . ALA A 1 198 ? -14.394 5.428 10.425 1.00 94.75 198 ALA A O 1
ATOM 1540 N N . ALA A 1 199 ? -13.711 4.391 8.549 1.00 93.38 199 ALA A N 1
ATOM 1541 C CA . ALA A 1 199 ? -13.111 5.577 7.947 1.00 93.38 199 ALA A CA 1
ATOM 1542 C C . ALA A 1 199 ? -14.177 6.642 7.640 1.00 93.38 199 ALA A C 1
ATOM 1544 O O . ALA A 1 199 ? -13.978 7.823 7.924 1.00 93.38 199 ALA A O 1
ATOM 1545 N N . GLU A 1 200 ? -15.337 6.225 7.125 1.00 91.88 200 GLU A N 1
ATOM 1546 C CA . GLU A 1 200 ? -16.469 7.116 6.854 1.00 91.88 200 GLU A CA 1
ATOM 1547 C C . GLU A 1 200 ? -17.014 7.764 8.130 1.00 91.88 200 GLU A C 1
ATOM 1549 O O . GLU A 1 200 ? -17.249 8.978 8.162 1.00 91.88 200 GLU A O 1
ATOM 1554 N N . VAL A 1 201 ? -17.164 6.986 9.208 1.00 95.00 201 VAL A N 1
ATOM 1555 C CA . VAL A 1 201 ? -17.585 7.509 10.511 1.00 95.00 201 VAL A CA 1
ATOM 1556 C C . VAL A 1 201 ? -16.589 8.551 11.007 1.00 95.00 201 VAL A C 1
ATOM 1558 O O . VAL A 1 201 ? -17.005 9.671 11.304 1.00 95.00 201 VAL A O 1
ATOM 1561 N N . LEU A 1 202 ? -15.293 8.236 11.039 1.00 95.81 202 LEU A N 1
ATOM 1562 C CA . LEU A 1 202 ? -14.258 9.163 11.503 1.00 95.81 202 LEU A CA 1
ATOM 1563 C C . LEU A 1 202 ? -14.226 10.446 10.658 1.00 95.81 202 LEU A C 1
ATOM 1565 O O . LEU A 1 202 ? -14.271 11.549 11.206 1.00 95.81 202 LEU A O 1
ATOM 1569 N N . LYS A 1 203 ? -14.275 10.324 9.328 1.00 94.31 203 LYS A N 1
ATOM 1570 C CA . LYS A 1 203 ? -14.332 11.466 8.403 1.00 94.31 203 LYS A CA 1
ATOM 1571 C C . LYS A 1 203 ? -15.547 12.355 8.664 1.00 94.31 203 LYS A C 1
ATOM 1573 O O . LYS A 1 203 ? -15.436 13.577 8.701 1.00 94.31 203 LYS A O 1
ATOM 1578 N N . SER A 1 204 ? -16.712 11.752 8.900 1.00 94.25 204 SER A N 1
ATOM 1579 C CA . SER A 1 204 ? -17.943 12.485 9.217 1.00 94.25 204 SER A CA 1
ATOM 1580 C C . SER A 1 204 ? -17.919 13.186 10.583 1.00 94.25 204 SER A C 1
ATOM 1582 O O . SER A 1 204 ? -18.791 14.008 10.862 1.00 94.25 204 SER A O 1
ATOM 1584 N N . MET A 1 205 ? -16.956 12.843 11.442 1.00 95.25 205 MET A N 1
ATOM 1585 C CA . MET A 1 205 ? -16.703 13.491 12.729 1.00 95.25 205 MET A CA 1
ATOM 1586 C C . MET A 1 205 ? -15.565 14.518 12.654 1.00 95.25 205 MET A C 1
ATOM 1588 O O . MET A 1 205 ? -15.163 15.044 13.684 1.00 95.25 205 MET A O 1
ATOM 1592 N N . GLY A 1 206 ? -15.069 14.829 11.451 1.00 93.88 206 GLY A N 1
ATOM 1593 C CA . GLY A 1 206 ? -14.016 15.822 11.238 1.00 93.88 206 GLY A CA 1
ATOM 1594 C C . GLY A 1 206 ? -12.595 15.278 11.376 1.00 93.88 206 GLY A C 1
ATOM 1595 O O . GLY A 1 206 ? -11.653 16.064 11.372 1.00 93.88 206 GLY A O 1
ATOM 1596 N N . VAL A 1 207 ? -12.413 13.957 11.473 1.00 94.56 207 VAL A N 1
ATOM 1597 C CA . VAL A 1 207 ? -11.077 13.353 11.527 1.00 94.56 207 VAL A CA 1
ATOM 1598 C C . VAL A 1 207 ? -10.438 13.378 10.140 1.00 94.56 207 VAL A C 1
ATOM 1600 O O . VAL A 1 207 ? -11.002 12.876 9.165 1.00 94.56 207 VAL A O 1
ATOM 1603 N N . ASN A 1 208 ? -9.234 13.938 10.067 1.00 91.69 208 ASN A N 1
ATOM 1604 C CA . ASN A 1 208 ? -8.413 14.024 8.865 1.00 91.69 208 ASN A CA 1
ATOM 1605 C C . ASN A 1 208 ? -7.113 13.240 9.067 1.00 91.69 208 ASN A C 1
ATOM 1607 O O . ASN A 1 208 ? -6.486 13.327 10.124 1.00 91.69 208 ASN A O 1
ATOM 1611 N N . PHE A 1 209 ? -6.684 12.511 8.036 1.00 90.75 209 PHE A N 1
ATOM 1612 C CA . PHE A 1 209 ? -5.448 11.735 8.056 1.00 90.75 209 PHE A CA 1
ATOM 1613 C C . PHE A 1 209 ? -4.221 12.583 8.413 1.00 90.75 209 PHE A C 1
ATOM 1615 O O . PHE A 1 209 ? -3.453 12.183 9.278 1.00 90.75 209 PHE A O 1
ATOM 1622 N N . LYS A 1 210 ? -4.049 13.761 7.795 1.00 90.56 210 LYS A N 1
ATOM 1623 C CA . LYS A 1 210 ? -2.844 14.588 8.002 1.00 90.56 210 LYS A CA 1
ATOM 1624 C C . LYS A 1 210 ? -2.722 15.100 9.435 1.00 90.56 210 LYS A C 1
ATOM 1626 O O . LYS A 1 210 ? -1.651 15.012 10.025 1.00 90.56 210 LYS A O 1
ATOM 1631 N N . ASP A 1 211 ? -3.825 15.598 9.983 1.00 90.94 211 ASP A N 1
ATOM 1632 C CA . ASP A 1 211 ? -3.860 16.135 11.344 1.00 90.94 211 ASP A CA 1
ATOM 1633 C C . ASP A 1 211 ? -3.641 15.006 12.359 1.00 90.94 211 ASP A C 1
ATOM 1635 O O . ASP A 1 211 ? -2.844 15.130 13.283 1.00 90.94 211 ASP A O 1
ATOM 1639 N N . THR A 1 212 ? -4.262 13.849 12.116 1.00 92.06 212 THR A N 1
ATOM 1640 C CA . THR A 1 212 ? -4.079 12.655 12.949 1.00 92.06 212 THR A CA 1
ATOM 1641 C C . THR A 1 212 ? -2.638 12.146 12.904 1.00 92.06 212 THR A C 1
ATOM 1643 O O . THR A 1 212 ? -2.066 11.825 13.942 1.00 92.06 212 THR A O 1
ATOM 1646 N N . GLN A 1 213 ? -2.030 12.094 11.716 1.00 91.56 213 GLN A N 1
ATOM 1647 C CA . GLN A 1 213 ? -0.647 11.657 11.531 1.00 91.56 213 GLN A CA 1
ATOM 1648 C C . GLN A 1 213 ? 0.327 12.562 12.291 1.00 91.56 213 GLN A C 1
ATOM 1650 O O . GLN A 1 213 ? 1.234 12.064 12.955 1.00 91.56 213 GLN A O 1
ATOM 1655 N N . PHE A 1 214 ? 0.104 13.877 12.249 1.00 90.31 214 PHE A N 1
ATOM 1656 C CA . PHE A 1 214 ? 0.897 14.848 12.998 1.00 90.31 214 PHE A CA 1
ATOM 1657 C C . PHE A 1 214 ? 0.793 14.657 14.519 1.00 90.31 214 PHE A C 1
ATOM 1659 O O . PHE A 1 214 ? 1.797 14.745 15.224 1.00 90.31 214 PHE A O 1
ATOM 1666 N N . GLU A 1 215 ? -0.394 14.352 15.047 1.00 91.38 215 GLU A N 1
ATOM 1667 C CA . GLU A 1 215 ? -0.554 14.066 16.479 1.00 91.38 215 GLU A CA 1
ATOM 1668 C C . GLU A 1 215 ? 0.097 12.736 16.891 1.00 91.38 215 GLU A C 1
ATOM 1670 O O . GLU A 1 215 ? 0.705 12.654 17.960 1.00 91.38 215 GLU A O 1
ATOM 1675 N N . VAL A 1 216 ? 0.068 11.707 16.036 1.00 89.12 216 VAL A N 1
ATOM 1676 C CA . VAL A 1 216 ? 0.783 10.444 16.305 1.00 89.12 216 VAL A CA 1
ATOM 1677 C C . VAL A 1 216 ? 2.296 10.651 16.345 1.00 89.12 216 VAL A C 1
ATOM 1679 O O . VAL A 1 216 ? 2.951 10.126 17.244 1.00 89.12 216 VAL A O 1
ATOM 1682 N N . GLU A 1 217 ? 2.854 11.465 15.445 1.00 88.81 217 GLU A N 1
ATOM 1683 C CA . GLU A 1 217 ? 4.282 11.821 15.466 1.00 88.81 217 GLU A CA 1
ATOM 1684 C C . GLU A 1 217 ? 4.706 12.451 16.800 1.00 88.81 217 GLU A C 1
ATOM 1686 O O . GLU A 1 217 ? 5.785 12.152 17.317 1.00 88.81 217 GLU A O 1
ATOM 1691 N N . LYS A 1 218 ? 3.847 13.286 17.395 1.00 87.31 218 LYS A N 1
ATOM 1692 C CA . LYS A 1 218 ? 4.102 13.879 18.716 1.00 87.31 218 LYS A CA 1
ATOM 1693 C C . LYS A 1 218 ? 4.000 12.865 19.852 1.00 87.31 218 LYS A C 1
ATOM 1695 O O . LYS A 1 218 ? 4.736 12.986 20.827 1.00 87.31 218 LYS A O 1
ATOM 1700 N N . LEU A 1 219 ? 3.073 11.909 19.756 1.00 81.38 219 LEU A N 1
ATOM 1701 C CA . LEU A 1 219 ? 2.833 10.909 20.801 1.00 81.38 219 LEU A CA 1
ATOM 1702 C C . LEU A 1 219 ? 3.929 9.844 20.872 1.00 81.38 219 LEU A C 1
ATOM 1704 O O . LEU A 1 219 ? 4.326 9.468 21.972 1.00 81.38 219 LEU A O 1
ATOM 1708 N N . VAL A 1 220 ? 4.392 9.359 19.719 1.00 75.00 220 VAL A N 1
ATOM 1709 C CA . VAL A 1 220 ? 5.395 8.285 19.626 1.00 75.00 220 VAL A CA 1
ATOM 1710 C C . VAL A 1 220 ? 6.810 8.830 19.861 1.00 75.00 220 VAL A C 1
ATOM 1712 O O . VAL A 1 220 ? 7.680 8.120 20.363 1.00 75.00 220 VAL A O 1
ATOM 1715 N N . GLY A 1 221 ? 7.039 10.117 19.575 1.00 64.44 221 GLY A N 1
ATOM 1716 C CA . GLY A 1 221 ? 8.370 10.716 19.611 1.00 64.44 221 GLY A CA 1
ATOM 1717 C C . GLY A 1 221 ? 9.250 10.221 18.457 1.00 64.44 221 GLY A C 1
ATOM 1718 O O . GLY A 1 221 ? 8.925 9.272 17.746 1.00 64.44 221 GLY A O 1
ATOM 1719 N N . GLN A 1 222 ? 10.385 10.884 18.225 1.00 53.16 222 GLN A N 1
ATOM 1720 C CA . GLN A 1 222 ? 11.332 10.428 17.204 1.00 53.16 222 GLN A CA 1
ATOM 1721 C C . GLN A 1 222 ? 12.135 9.243 17.744 1.00 53.16 222 GLN A C 1
ATOM 1723 O O . GLN A 1 222 ? 13.077 9.425 18.514 1.00 53.16 222 GLN A O 1
ATOM 1728 N N . SER A 1 223 ? 11.789 8.029 17.316 1.00 49.38 223 SER A N 1
ATOM 1729 C CA . SER A 1 223 ? 12.690 6.889 17.465 1.00 49.38 223 SER A CA 1
ATOM 1730 C C . SER A 1 223 ? 13.821 7.019 16.438 1.00 49.38 223 SER A C 1
ATOM 1732 O O . SER A 1 223 ? 13.597 7.101 15.227 1.00 49.38 223 SER A O 1
ATOM 1734 N N . PHE A 1 224 ? 15.065 7.087 16.917 1.00 46.91 224 PHE A N 1
ATOM 1735 C CA . PHE A 1 224 ? 16.261 7.188 16.068 1.00 46.91 224 PHE A CA 1
ATOM 1736 C C . PHE A 1 224 ? 16.785 5.820 15.606 1.00 46.91 224 PHE A C 1
ATOM 1738 O O . PHE A 1 224 ? 17.858 5.749 15.002 1.00 46.91 224 PHE A O 1
ATOM 1745 N N . ASN A 1 225 ? 16.044 4.739 15.856 1.00 52.25 225 ASN A N 1
ATOM 1746 C CA . ASN A 1 225 ? 16.480 3.399 15.493 1.00 52.25 225 ASN A CA 1
ATOM 1747 C C . ASN A 1 225 ? 16.420 3.155 13.975 1.00 52.25 225 ASN A C 1
ATOM 1749 O O . ASN A 1 225 ? 15.684 3.791 13.214 1.00 52.25 225 ASN A O 1
ATOM 1753 N N . SER A 1 226 ? 17.277 2.241 13.514 1.00 57.09 226 SER A N 1
ATOM 1754 C CA . SER A 1 226 ? 17.271 1.723 12.144 1.00 57.09 226 SER A CA 1
ATOM 1755 C C . SER A 1 226 ? 15.896 1.167 11.788 1.00 57.09 226 SER A C 1
ATOM 1757 O O . SER A 1 226 ? 15.271 0.538 12.631 1.00 57.09 226 SER A O 1
ATOM 1759 N N . VAL A 1 227 ? 15.460 1.340 10.534 1.00 55.88 227 VAL A N 1
ATOM 1760 C CA . VAL A 1 227 ? 14.160 0.841 10.057 1.00 55.88 227 VAL A CA 1
ATOM 1761 C C . VAL A 1 227 ? 14.023 -0.651 10.401 1.00 55.88 227 VAL A C 1
ATOM 1763 O O . VAL A 1 227 ? 14.805 -1.445 9.865 1.00 55.88 227 VAL A O 1
ATOM 1766 N N . PRO A 1 228 ? 13.067 -1.046 11.258 1.00 55.75 228 PRO A N 1
ATOM 1767 C CA . PRO A 1 228 ? 12.931 -2.432 11.679 1.00 55.75 228 PRO A CA 1
ATOM 1768 C C . PRO A 1 228 ? 12.614 -3.320 10.474 1.00 55.75 228 PRO A C 1
ATOM 1770 O O . PRO A 1 228 ? 11.760 -3.009 9.635 1.00 55.75 228 PRO A O 1
ATOM 1773 N N . VAL A 1 229 ? 13.349 -4.432 10.376 1.00 52.91 229 VAL A N 1
ATOM 1774 C CA . VAL A 1 229 ? 13.189 -5.437 9.311 1.00 52.91 229 VAL A CA 1
ATOM 1775 C C . VAL A 1 229 ? 11.863 -6.187 9.484 1.00 52.91 229 VAL A C 1
ATOM 1777 O O . VAL A 1 229 ? 11.205 -6.496 8.496 1.00 52.91 229 VAL A O 1
ATOM 1780 N N . LYS A 1 230 ? 11.446 -6.393 10.738 1.00 65.62 230 LYS A N 1
ATOM 1781 C CA . LYS A 1 230 ? 10.246 -7.115 11.171 1.00 65.62 230 LYS A CA 1
ATOM 1782 C C . LYS A 1 230 ? 9.484 -6.255 12.177 1.00 65.62 230 LYS A C 1
ATOM 1784 O O . LYS A 1 230 ? 10.085 -5.816 13.153 1.00 65.62 230 LYS A O 1
ATOM 1789 N N . LEU A 1 231 ? 8.197 -6.007 11.937 1.00 68.31 231 LEU A N 1
ATOM 1790 C CA . LEU A 1 231 ? 7.365 -5.166 12.801 1.00 68.31 231 LEU A CA 1
ATOM 1791 C C . LEU A 1 231 ? 6.423 -6.036 13.625 1.00 68.31 231 LEU A C 1
ATOM 1793 O O . LEU A 1 231 ? 5.555 -6.720 13.092 1.00 68.31 231 LEU A O 1
ATOM 1797 N N . LEU A 1 232 ? 6.573 -5.994 14.945 1.00 79.88 232 LEU A N 1
ATOM 1798 C CA . LEU A 1 232 ? 5.726 -6.760 15.854 1.00 79.88 232 LEU A CA 1
ATOM 1799 C C . LEU A 1 232 ? 4.577 -5.897 16.377 1.00 79.88 232 LEU A C 1
ATOM 1801 O O . LEU A 1 232 ? 4.755 -4.723 16.689 1.00 79.88 232 LEU A O 1
ATOM 1805 N N . PHE A 1 233 ? 3.395 -6.486 16.545 1.00 85.50 233 PHE A N 1
ATOM 1806 C CA . PHE A 1 233 ? 2.293 -5.812 17.232 1.00 85.50 233 PHE A CA 1
ATOM 1807 C C . PHE A 1 233 ? 2.578 -5.713 18.728 1.00 85.50 233 PHE A C 1
ATOM 1809 O O . PHE A 1 233 ? 2.932 -6.710 19.369 1.00 85.50 233 PHE A O 1
ATOM 1816 N N . THR A 1 234 ? 2.361 -4.525 19.291 1.00 89.12 234 THR A N 1
ATOM 1817 C CA . THR A 1 234 ? 2.386 -4.327 20.745 1.00 89.12 234 THR A CA 1
ATOM 1818 C C . THR A 1 234 ? 1.332 -5.212 21.431 1.00 89.12 234 THR A C 1
ATOM 1820 O O . THR A 1 234 ? 0.314 -5.553 20.818 1.00 89.12 234 THR A O 1
ATOM 1823 N N . PRO A 1 235 ? 1.496 -5.552 22.724 1.00 88.88 235 PRO A N 1
ATOM 1824 C CA . PRO A 1 235 ? 0.470 -6.281 23.471 1.00 88.88 235 PRO A CA 1
ATOM 1825 C C . PRO A 1 235 ? -0.907 -5.598 23.43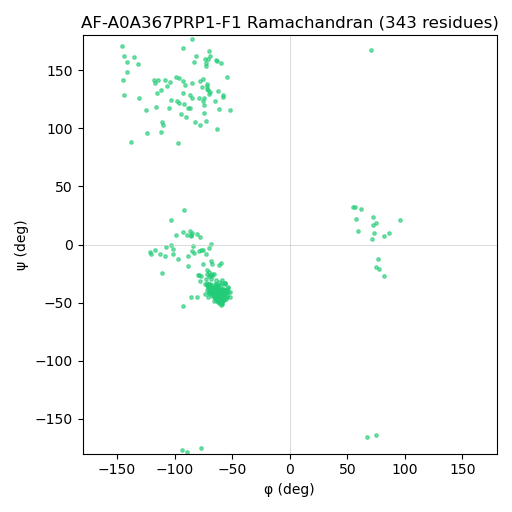1 1.00 88.88 235 PRO A C 1
ATOM 1827 O O . PRO A 1 235 ? -1.917 -6.268 23.233 1.00 88.88 235 PRO A O 1
ATOM 1830 N N . LYS A 1 236 ? -0.949 -4.257 23.523 1.00 91.69 236 LYS A N 1
ATOM 1831 C CA . LYS A 1 236 ? -2.196 -3.482 23.402 1.00 91.69 236 LYS A CA 1
ATOM 1832 C C . LYS A 1 236 ? -2.817 -3.599 22.008 1.00 91.69 236 LYS A C 1
ATOM 1834 O O . LYS A 1 236 ? -4.031 -3.720 21.898 1.00 91.69 236 LYS A O 1
ATOM 1839 N N . ALA A 1 237 ? -2.011 -3.597 20.946 1.00 91.25 237 ALA A N 1
ATOM 1840 C CA . ALA A 1 237 ? -2.516 -3.800 19.591 1.00 91.25 237 ALA A CA 1
ATOM 1841 C C . ALA A 1 237 ? -3.091 -5.213 19.396 1.00 91.25 237 ALA A C 1
ATOM 1843 O O . ALA A 1 237 ? -4.168 -5.356 18.826 1.00 91.25 237 ALA A O 1
ATOM 1844 N N . LYS A 1 238 ? -2.444 -6.254 19.935 1.00 89.69 238 LYS A N 1
ATOM 1845 C CA . LYS A 1 238 ? -2.998 -7.621 19.918 1.00 89.69 238 LYS A CA 1
ATOM 1846 C C . LYS A 1 238 ? -4.333 -7.704 20.660 1.00 89.69 238 LYS A C 1
ATOM 1848 O O . LYS A 1 238 ? -5.291 -8.256 20.129 1.00 89.69 238 LYS A O 1
ATOM 1853 N N . GLN A 1 239 ? -4.421 -7.070 21.830 1.00 90.56 239 GLN A N 1
ATOM 1854 C CA . GLN A 1 239 ? -5.667 -6.973 22.589 1.00 90.56 239 GLN A CA 1
ATOM 1855 C C . GLN A 1 239 ? -6.776 -6.281 21.783 1.00 90.56 239 GLN A C 1
ATOM 1857 O O . GLN A 1 239 ? -7.915 -6.736 21.792 1.00 90.56 239 GLN A O 1
ATOM 1862 N N . VAL A 1 240 ? -6.467 -5.204 21.055 1.00 93.06 240 VAL A N 1
ATOM 1863 C CA . VAL A 1 240 ? -7.433 -4.536 20.166 1.00 93.06 240 VAL A CA 1
ATOM 1864 C C . VAL A 1 240 ? -7.981 -5.498 19.112 1.00 93.06 240 VAL A C 1
ATOM 1866 O O . VAL A 1 240 ? -9.192 -5.527 18.893 1.00 93.06 240 VAL A O 1
ATOM 1869 N N . LEU A 1 241 ? -7.130 -6.306 18.480 1.00 90.56 241 LEU A N 1
ATOM 1870 C CA . LEU A 1 241 ? -7.554 -7.272 17.460 1.00 90.56 241 LEU A CA 1
ATOM 1871 C C . LEU A 1 241 ? -8.471 -8.353 18.054 1.00 90.56 241 LEU A C 1
ATOM 1873 O O . LEU A 1 241 ? -9.533 -8.632 17.499 1.00 90.56 241 LEU A O 1
ATOM 1877 N N . GLU A 1 242 ? -8.145 -8.870 19.240 1.00 90.06 242 GLU A N 1
ATOM 1878 C CA . GLU A 1 242 ? -9.021 -9.793 19.977 1.00 90.06 242 GLU A CA 1
ATOM 1879 C C . GLU A 1 242 ? -10.365 -9.148 20.346 1.00 90.06 242 GLU A C 1
ATOM 1881 O O . GLU A 1 242 ? -11.425 -9.767 20.221 1.00 90.06 242 GLU A O 1
ATOM 1886 N N . MET A 1 243 ? -10.351 -7.884 20.776 1.00 91.62 243 MET A N 1
ATOM 1887 C CA . MET A 1 243 ? -11.574 -7.137 21.070 1.00 91.62 243 MET A CA 1
ATOM 1888 C C . MET A 1 243 ? -12.407 -6.908 19.807 1.00 91.62 243 MET A C 1
ATOM 1890 O O . MET A 1 243 ? -13.629 -6.973 19.878 1.00 91.62 243 MET A O 1
ATOM 1894 N N . SER A 1 244 ? -11.770 -6.719 18.651 1.00 92.19 244 SER A N 1
ATOM 1895 C CA . SER A 1 244 ? -12.445 -6.579 17.354 1.00 92.19 244 SER A CA 1
ATOM 1896 C C . SER A 1 244 ? -13.255 -7.830 17.012 1.00 92.19 244 SER A C 1
ATOM 1898 O O . SER A 1 244 ? -14.415 -7.730 16.613 1.00 92.19 244 SER A O 1
ATOM 1900 N N . LEU A 1 245 ? -12.677 -9.014 17.242 1.00 87.75 245 LEU A N 1
ATOM 1901 C CA . LEU A 1 245 ? -13.375 -10.293 17.096 1.00 87.75 245 LEU A CA 1
ATOM 1902 C C . LEU A 1 245 ? -14.569 -10.391 18.054 1.00 87.75 245 LEU A C 1
ATOM 1904 O O . LEU A 1 245 ? -15.668 -10.757 17.639 1.00 87.75 245 LEU A O 1
ATOM 1908 N N . ARG A 1 246 ? -14.386 -10.017 19.327 1.00 88.62 246 ARG A N 1
ATOM 1909 C CA . ARG A 1 246 ? -15.479 -10.031 20.314 1.00 88.62 246 ARG A CA 1
ATOM 1910 C C . ARG A 1 246 ? -16.612 -9.077 19.940 1.00 88.62 246 ARG A C 1
ATOM 1912 O O . ARG A 1 246 ? -17.774 -9.427 20.121 1.00 88.62 246 ARG A O 1
ATOM 1919 N N . GLU A 1 247 ? -16.307 -7.882 19.439 1.00 91.50 247 GLU A N 1
ATOM 1920 C CA . GLU A 1 247 ? -17.325 -6.921 18.995 1.00 91.50 247 GLU A CA 1
ATOM 1921 C C . GLU A 1 247 ? -18.088 -7.443 17.769 1.00 91.50 247 GLU A C 1
ATOM 1923 O O . GLU A 1 247 ? -19.313 -7.357 17.750 1.00 91.50 247 GLU A O 1
ATOM 1928 N N . ALA A 1 248 ? -17.401 -8.063 16.802 1.00 83.38 248 ALA A N 1
ATOM 1929 C CA . ALA A 1 248 ? -18.054 -8.720 15.669 1.00 83.38 248 ALA A CA 1
ATOM 1930 C C . ALA A 1 248 ? -19.035 -9.811 16.135 1.00 83.38 248 ALA A C 1
ATOM 1932 O O . ALA A 1 248 ? -20.199 -9.814 15.738 1.00 83.38 248 ALA A O 1
ATOM 1933 N N . GLN A 1 249 ? -18.599 -10.682 17.051 1.00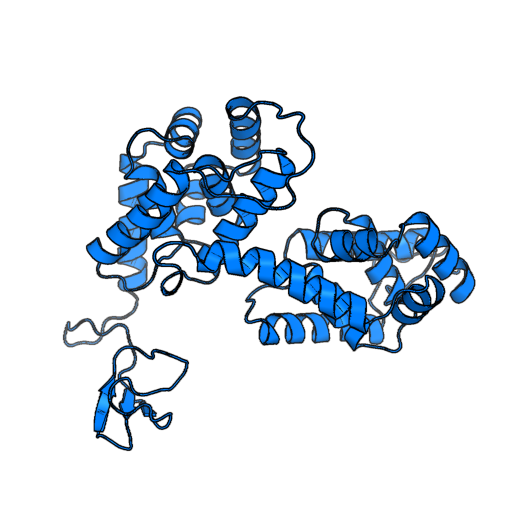 83.31 249 GLN A N 1
ATOM 1934 C CA . GLN A 1 249 ? -19.431 -11.755 17.606 1.00 83.31 249 GLN A CA 1
ATOM 1935 C C . GLN A 1 249 ? -20.640 -11.226 18.387 1.00 83.31 249 GLN A C 1
ATOM 1937 O O . GLN A 1 249 ? -21.744 -11.741 18.218 1.00 83.31 249 GLN A O 1
ATOM 1942 N N . LYS A 1 250 ? -20.470 -10.175 19.203 1.00 87.00 250 LYS A N 1
ATOM 1943 C CA . LYS A 1 250 ? -21.581 -9.525 19.928 1.00 87.00 250 LYS A CA 1
ATOM 1944 C C . LYS A 1 250 ? -22.649 -8.973 18.986 1.00 87.00 250 LYS A C 1
ATOM 1946 O O . LYS A 1 250 ? -23.825 -8.982 19.333 1.00 87.00 250 LYS A O 1
ATOM 1951 N N . LEU A 1 251 ? -22.238 -8.487 17.816 1.00 81.94 251 LEU A N 1
ATOM 1952 C CA . LEU A 1 251 ? -23.137 -7.981 16.779 1.00 81.94 251 LEU A CA 1
ATOM 1953 C C . LEU A 1 251 ? -23.697 -9.100 15.879 1.00 81.94 251 LEU A C 1
ATOM 1955 O O . LEU A 1 251 ? -24.509 -8.828 15.000 1.00 81.94 251 LEU A O 1
ATOM 1959 N N . GLY A 1 252 ? -23.302 -10.359 16.104 1.00 76.88 252 GLY A N 1
ATOM 1960 C CA . GLY A 1 252 ? -23.737 -11.509 15.311 1.00 76.88 252 GLY A CA 1
ATOM 1961 C C . GLY A 1 252 ? -23.070 -11.602 13.937 1.00 76.88 252 GLY A C 1
ATOM 1962 O O . GLY A 1 252 ? -23.586 -12.275 13.046 1.00 76.88 252 GLY A O 1
ATOM 1963 N N . HIS A 1 253 ? -21.940 -10.923 13.738 1.00 78.56 253 HIS A N 1
ATOM 1964 C CA . HIS A 1 253 ? -21.175 -10.960 12.498 1.00 78.56 253 HIS A CA 1
ATOM 1965 C C . HIS A 1 253 ? -20.092 -12.046 12.559 1.00 78.56 253 HIS A C 1
ATOM 1967 O O . HIS A 1 253 ? -19.432 -12.242 13.577 1.00 78.56 253 HIS A O 1
ATOM 1973 N N . ASN A 1 254 ? -19.887 -12.745 11.443 1.00 69.44 254 ASN A N 1
ATOM 1974 C CA . ASN A 1 254 ? -18.867 -13.790 11.272 1.00 69.44 254 ASN A CA 1
ATOM 1975 C C . ASN A 1 254 ? -17.654 -13.310 10.467 1.00 69.44 254 ASN A C 1
ATOM 1977 O O . ASN A 1 254 ? -16.929 -14.109 9.883 1.00 69.44 254 ASN A O 1
ATOM 1981 N N . TYR A 1 255 ? -17.470 -11.997 10.414 1.00 79.06 255 TYR A N 1
ATOM 1982 C CA . TYR A 1 255 ? -16.344 -11.345 9.776 1.00 79.06 255 TYR A CA 1
ATOM 1983 C C . TYR A 1 255 ? -15.918 -10.145 10.626 1.00 79.06 255 TY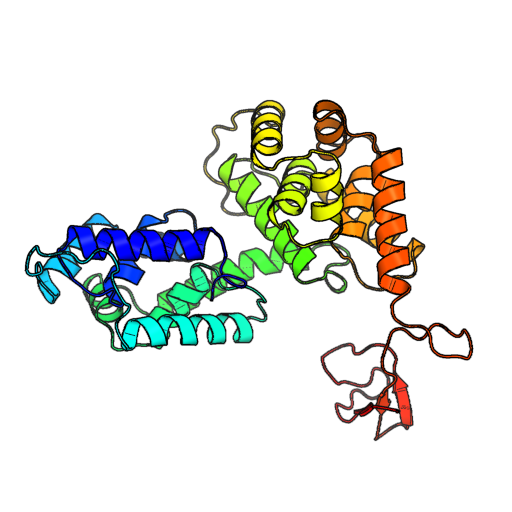R A C 1
ATOM 1985 O O . TYR A 1 255 ? -16.707 -9.563 11.376 1.00 79.06 255 TYR A O 1
ATOM 1993 N N . ILE A 1 256 ? -14.669 -9.729 10.482 1.00 81.88 256 ILE A N 1
ATOM 1994 C CA . ILE A 1 256 ? -14.091 -8.572 11.155 1.00 81.88 256 ILE A CA 1
ATOM 1995 C C . ILE A 1 256 ? -13.827 -7.522 10.088 1.00 81.88 256 ILE A C 1
ATOM 1997 O O . ILE A 1 256 ? -12.827 -7.575 9.368 1.00 81.88 256 ILE A O 1
ATOM 2001 N N . GLY A 1 257 ? -14.770 -6.590 9.953 1.00 86.44 257 GLY A N 1
ATOM 2002 C CA . GLY A 1 257 ? -14.644 -5.403 9.118 1.00 86.44 257 GLY A CA 1
ATOM 2003 C C . GLY A 1 257 ? -13.936 -4.261 9.845 1.00 86.44 257 GLY A C 1
ATOM 2004 O O . GLY A 1 257 ? -13.624 -4.336 11.038 1.00 86.44 257 GLY A O 1
ATOM 2005 N N . THR A 1 258 ? -13.722 -3.166 9.121 1.00 93.56 258 THR A N 1
ATOM 2006 C CA . THR A 1 258 ? -13.096 -1.945 9.655 1.00 93.56 258 THR A CA 1
ATOM 2007 C C . THR A 1 258 ? -13.868 -1.356 10.844 1.00 93.56 258 THR A C 1
ATOM 2009 O O . THR A 1 258 ? -13.269 -0.827 11.775 1.00 93.56 258 THR A O 1
ATOM 2012 N N . GLU A 1 259 ? -15.195 -1.498 10.848 1.00 93.25 259 GLU A N 1
ATOM 2013 C CA . GLU A 1 259 ? -16.111 -1.113 11.920 1.00 93.25 259 GLU A CA 1
ATOM 2014 C C . GLU A 1 259 ? -15.805 -1.837 13.232 1.00 93.25 259 GLU A C 1
ATOM 2016 O O . GLU A 1 259 ? -15.708 -1.202 14.279 1.00 93.25 259 GLU A O 1
ATOM 2021 N N . HIS A 1 260 ? -15.595 -3.153 13.176 1.00 94.19 260 HIS A N 1
ATOM 2022 C CA . HIS A 1 260 ? -15.316 -3.986 14.338 1.00 94.19 260 HIS A CA 1
ATOM 2023 C C . HIS A 1 260 ? -13.936 -3.654 14.883 1.00 94.19 260 HIS A C 1
ATOM 2025 O O . HIS A 1 260 ? -13.758 -3.604 16.095 1.00 94.19 260 HIS A O 1
ATOM 2031 N N . LEU A 1 261 ? -12.989 -3.346 13.993 1.00 94.94 261 LEU A N 1
ATOM 2032 C CA . LE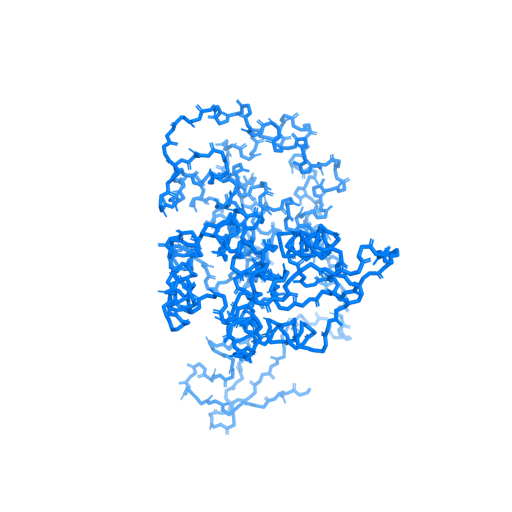U A 1 261 ? -11.662 -2.884 14.371 1.00 94.94 261 LEU A CA 1
ATOM 2033 C C . LEU A 1 261 ? -11.710 -1.534 15.105 1.00 94.94 261 LEU A C 1
ATOM 2035 O O . LEU A 1 261 ? -11.088 -1.391 16.155 1.00 94.94 261 LEU A O 1
ATOM 2039 N N . LEU A 1 262 ? -12.498 -0.564 14.626 1.00 96.12 262 LEU A N 1
ATOM 2040 C CA . LEU A 1 262 ? -12.685 0.725 15.309 1.00 96.12 262 LEU A CA 1
ATOM 2041 C C . LEU A 1 262 ? -13.417 0.585 16.655 1.00 96.12 262 LEU A C 1
ATOM 2043 O O . LEU A 1 262 ? -13.063 1.243 17.639 1.00 96.12 262 LEU A O 1
ATOM 2047 N N . LEU A 1 263 ? -14.418 -0.294 16.730 1.00 95.12 263 LEU A N 1
ATOM 2048 C CA . LEU A 1 263 ? -15.065 -0.633 17.998 1.00 95.12 263 LEU A CA 1
ATOM 2049 C C . LEU A 1 263 ? -14.067 -1.303 18.954 1.00 95.12 263 LEU A C 1
ATOM 2051 O O . LEU A 1 263 ? -13.991 -0.905 20.111 1.00 95.12 263 LEU A O 1
ATOM 2055 N N . GLY A 1 264 ? -13.248 -2.239 18.471 1.00 94.56 264 GLY A N 1
ATOM 2056 C CA . GLY A 1 264 ? -12.192 -2.902 19.239 1.00 94.56 264 GLY A CA 1
ATOM 2057 C C . GLY A 1 264 ? -11.151 -1.924 19.788 1.00 94.56 264 GLY A C 1
ATOM 2058 O O . GLY A 1 264 ? -10.837 -1.975 20.978 1.00 94.56 264 GLY A O 1
ATOM 2059 N N . LEU A 1 265 ? -10.698 -0.972 18.961 1.00 95.00 265 LEU A N 1
ATOM 2060 C CA . LEU A 1 265 ? -9.776 0.110 19.344 1.00 95.00 265 LEU A CA 1
ATOM 2061 C C . LEU A 1 265 ? -10.306 0.945 20.516 1.00 95.00 265 LEU A C 1
ATOM 2063 O O . LEU A 1 265 ? -9.528 1.411 21.346 1.00 95.00 265 LEU A O 1
ATOM 2067 N N . THR A 1 266 ? -11.626 1.114 20.603 1.00 94.38 266 THR A N 1
ATOM 2068 C CA . THR A 1 266 ? -12.279 1.943 21.627 1.00 94.38 266 THR A CA 1
ATOM 2069 C C . THR A 1 266 ? -12.893 1.154 22.786 1.00 94.38 266 THR A C 1
ATOM 2071 O O . THR A 1 266 ? -13.298 1.756 23.776 1.00 94.38 266 THR A O 1
ATOM 2074 N N . SER A 1 267 ? -12.939 -0.180 22.707 1.00 87.25 267 SER A N 1
ATOM 2075 C CA . SER A 1 267 ? -13.477 -1.054 23.764 1.00 87.25 267 SER A CA 1
ATOM 2076 C C . SER A 1 267 ? -12.435 -1.465 24.820 1.00 87.25 267 SER A C 1
ATOM 2078 O O . SER A 1 267 ? -12.813 -1.936 25.889 1.00 87.25 267 SER A O 1
ATOM 2080 N N . GLY A 1 268 ? -11.134 -1.342 24.532 1.00 70.75 268 GLY A N 1
ATOM 2081 C CA . GLY A 1 268 ? -10.042 -1.940 25.322 1.00 70.75 268 GLY A CA 1
ATOM 2082 C C . GLY A 1 268 ? -9.508 -1.136 26.519 1.00 70.75 268 GLY A C 1
ATOM 2083 O O . GLY A 1 268 ? -8.455 -1.491 27.042 1.00 70.75 268 GLY A O 1
ATOM 2084 N N . GLY A 1 269 ? -10.180 -0.064 26.951 1.00 78.25 269 GLY A N 1
ATOM 2085 C CA . GLY A 1 269 ? -9.639 0.876 27.946 1.00 78.25 269 GLY A CA 1
ATOM 2086 C C . GLY A 1 269 ? -8.567 1.810 27.364 1.00 78.25 269 GLY A C 1
ATOM 2087 O O . GLY A 1 269 ? -8.453 1.942 26.143 1.00 78.25 269 GLY A O 1
ATOM 2088 N N . GLU A 1 270 ? -7.782 2.471 28.223 1.00 87.19 270 GLU A N 1
ATOM 2089 C CA . GLU A 1 270 ? -6.783 3.461 27.794 1.00 87.19 270 GLU A CA 1
ATOM 2090 C C . GLU A 1 270 ? -5.693 2.855 26.894 1.00 87.19 270 GLU A C 1
ATOM 2092 O O . GLU A 1 270 ? -4.869 2.018 27.292 1.00 87.19 270 GLU A O 1
ATOM 2097 N N . ASN A 1 271 ? -5.644 3.330 25.655 1.00 92.69 271 ASN A N 1
ATOM 2098 C CA . ASN A 1 271 ? -4.638 2.973 24.667 1.00 92.69 271 ASN A CA 1
ATOM 2099 C C . ASN A 1 271 ? -4.327 4.174 23.759 1.00 92.69 271 ASN A C 1
ATOM 2101 O O . ASN A 1 271 ? -5.007 5.198 23.832 1.00 92.69 271 ASN A O 1
ATOM 2105 N N . GLY A 1 272 ? -3.288 4.069 22.925 1.00 90.38 272 GLY A N 1
ATOM 2106 C CA . GLY A 1 272 ? -2.840 5.194 22.103 1.00 90.38 272 GLY A CA 1
ATOM 2107 C C . GLY A 1 272 ? -3.893 5.690 21.110 1.00 90.38 272 GLY A C 1
ATOM 2108 O O . GLY A 1 272 ? -3.995 6.894 20.904 1.00 90.38 272 GLY A O 1
ATOM 2109 N N . ALA A 1 273 ? -4.753 4.810 20.584 1.00 93.94 273 ALA A N 1
ATOM 2110 C CA . ALA A 1 273 ? -5.855 5.214 19.712 1.00 93.94 273 ALA A CA 1
ATOM 2111 C C . ALA A 1 273 ? -6.935 6.002 20.463 1.00 93.94 273 ALA A C 1
ATOM 2113 O O . ALA A 1 273 ? -7.403 7.019 19.963 1.00 93.94 273 ALA A O 1
ATOM 2114 N N . VAL A 1 274 ? -7.304 5.571 21.674 1.00 94.56 274 VAL A N 1
ATOM 2115 C CA . VAL A 1 274 ? -8.255 6.303 22.533 1.00 94.56 274 VAL A CA 1
ATOM 2116 C C . VAL A 1 274 ? -7.713 7.690 22.870 1.00 94.56 274 VAL A C 1
ATOM 2118 O O . VAL A 1 274 ? -8.398 8.681 22.633 1.00 94.56 274 VAL A O 1
ATOM 2121 N N . LYS A 1 275 ? -6.449 7.773 23.299 1.00 93.19 275 LYS A N 1
ATOM 2122 C CA . LYS A 1 275 ? -5.779 9.048 23.590 1.00 93.19 275 LYS A CA 1
ATOM 2123 C C . LYS A 1 275 ? -5.726 9.968 22.364 1.00 93.19 275 LYS A C 1
ATOM 2125 O O . LYS A 1 275 ? -5.926 11.173 22.478 1.00 93.19 275 LYS A O 1
ATOM 2130 N N . LEU A 1 276 ? -5.467 9.408 21.183 1.00 93.31 276 LEU A N 1
ATOM 2131 C CA . LEU A 1 276 ? -5.444 10.161 19.930 1.00 93.31 276 LEU A CA 1
ATOM 2132 C C . LEU A 1 276 ? -6.831 10.715 19.580 1.00 93.31 276 LEU A C 1
ATOM 2134 O O . LEU A 1 276 ? -6.955 11.883 19.226 1.00 93.31 276 LEU A O 1
ATOM 2138 N N . LEU A 1 277 ? -7.882 9.905 19.723 1.00 94.00 277 LEU A N 1
ATOM 2139 C CA . LEU A 1 277 ? -9.262 10.348 19.511 1.00 94.00 277 LEU A CA 1
ATOM 2140 C C . LEU A 1 277 ? -9.669 11.450 20.500 1.00 94.00 277 LEU A C 1
ATOM 2142 O O . LEU A 1 277 ? -10.358 12.387 20.103 1.00 94.00 277 LEU A O 1
ATOM 2146 N N . GLU A 1 278 ? -9.212 11.383 21.751 1.00 92.88 278 GLU A N 1
ATOM 2147 C CA . GLU A 1 278 ? -9.422 12.437 22.751 1.00 92.88 278 GLU A CA 1
ATOM 2148 C C . GLU A 1 278 ? -8.736 13.752 22.358 1.00 92.88 278 GLU A C 1
ATOM 2150 O O . GLU A 1 278 ? -9.374 14.802 22.403 1.00 92.88 278 GLU A O 1
ATOM 2155 N N . ILE A 1 279 ? -7.479 13.704 21.895 1.00 93.06 279 ILE A N 1
ATOM 2156 C CA . ILE A 1 279 ? -6.749 14.882 21.381 1.00 93.06 279 ILE A CA 1
ATOM 2157 C C . ILE A 1 279 ? -7.488 15.512 20.193 1.00 93.06 279 ILE A C 1
ATOM 2159 O O . ILE A 1 279 ? -7.576 16.735 20.079 1.00 93.06 279 ILE A O 1
ATOM 2163 N N . LEU A 1 280 ? -8.076 14.679 19.334 1.00 93.38 280 LEU A N 1
ATOM 2164 C CA . LEU A 1 280 ? -8.889 15.107 18.195 1.00 93.38 280 LEU A CA 1
ATOM 2165 C C . LEU A 1 280 ? -10.315 15.543 18.587 1.00 93.38 280 LEU A C 1
ATOM 2167 O O . LEU A 1 280 ? -11.126 15.833 17.709 1.00 93.38 280 LEU A O 1
ATOM 2171 N N . ASN A 1 281 ? -10.634 15.616 19.885 1.00 94.50 281 ASN A N 1
ATOM 2172 C CA . ASN A 1 281 ? -11.947 15.980 20.428 1.00 94.50 281 ASN A CA 1
ATOM 2173 C C . ASN A 1 281 ? -13.100 15.084 19.934 1.00 94.50 281 ASN A C 1
ATOM 2175 O O . ASN A 1 281 ? -14.249 15.520 19.800 1.00 94.50 281 ASN A O 1
ATOM 2179 N N . ILE A 1 282 ? -12.817 13.807 19.672 1.00 95.44 282 ILE A N 1
ATOM 2180 C CA . ILE A 1 282 ? -13.812 12.834 19.227 1.00 95.44 282 ILE A CA 1
ATOM 2181 C C . ILE A 1 282 ? -14.508 12.208 20.432 1.00 95.44 282 ILE A C 1
ATOM 2183 O O . ILE A 1 282 ? -13.916 11.488 21.232 1.00 95.44 282 ILE A O 1
ATOM 2187 N N . ASN A 1 283 ? -15.822 12.421 20.532 1.00 94.88 283 ASN A N 1
ATOM 2188 C CA . ASN A 1 283 ? -16.638 11.742 21.533 1.00 94.88 283 ASN A CA 1
ATOM 2189 C C . ASN A 1 283 ? -16.829 10.262 21.153 1.00 94.88 283 ASN A C 1
ATOM 2191 O O . ASN A 1 283 ? -17.600 9.937 20.245 1.00 94.88 283 ASN A O 1
ATOM 2195 N N . ILE A 1 284 ? -16.146 9.370 21.876 1.00 93.56 284 ILE A N 1
ATOM 2196 C CA . ILE A 1 284 ? -16.137 7.923 21.614 1.00 93.56 284 ILE A CA 1
ATOM 2197 C C . ILE A 1 284 ? -17.541 7.313 21.704 1.00 93.56 284 ILE A C 1
ATOM 2199 O O . ILE A 1 284 ? -17.901 6.495 20.860 1.00 93.56 284 ILE A O 1
ATOM 2203 N N . ALA A 1 285 ? -18.370 7.724 22.667 1.00 93.25 285 ALA A N 1
ATOM 2204 C CA . ALA A 1 285 ? -19.731 7.199 22.794 1.00 93.25 285 ALA A CA 1
ATOM 2205 C C . ALA A 1 285 ? -20.576 7.534 21.552 1.00 93.25 285 ALA A C 1
ATOM 2207 O O . ALA A 1 285 ? -21.202 6.653 20.965 1.00 93.25 285 ALA A O 1
ATOM 2208 N N . LYS A 1 286 ? -20.516 8.788 21.088 1.00 94.62 286 LYS A N 1
ATOM 2209 C CA . LYS A 1 286 ? -21.194 9.235 19.864 1.00 94.62 286 LYS A CA 1
ATOM 2210 C C . LYS A 1 286 ? -20.659 8.521 18.620 1.00 94.62 286 LYS A C 1
ATOM 2212 O O . LYS A 1 286 ? -21.448 8.149 17.752 1.00 94.62 286 LYS A O 1
ATOM 2217 N N . MET A 1 287 ? -19.343 8.314 18.541 1.00 95.38 287 MET A N 1
ATOM 2218 C CA . MET A 1 287 ? -18.706 7.551 17.466 1.00 95.38 287 MET A CA 1
ATOM 2219 C C . MET A 1 287 ? -19.248 6.117 17.420 1.00 95.38 287 MET A C 1
ATOM 2221 O O . MET A 1 287 ? -19.708 5.680 16.368 1.00 95.38 287 MET A O 1
ATOM 2225 N N . ARG A 1 288 ? -19.266 5.406 18.558 1.00 93.94 288 ARG A N 1
ATOM 2226 C CA . ARG A 1 288 ? -19.770 4.025 18.654 1.00 93.94 288 ARG A CA 1
ATOM 2227 C C . ARG A 1 288 ? -21.225 3.916 18.210 1.00 93.94 288 ARG A C 1
ATOM 2229 O O . ARG A 1 288 ? -21.532 3.063 17.382 1.00 93.94 288 ARG A O 1
ATOM 2236 N N . THR A 1 289 ? -22.099 4.806 18.686 1.00 92.88 289 THR A N 1
ATOM 2237 C CA . THR A 1 289 ? -23.509 4.834 18.261 1.00 92.88 289 THR A CA 1
ATOM 2238 C C . THR A 1 289 ? -23.638 5.005 16.748 1.00 92.88 289 THR A C 1
ATOM 2240 O O . THR A 1 289 ? -24.452 4.331 16.125 1.00 92.88 289 THR A O 1
ATOM 2243 N N . LYS A 1 290 ? -22.802 5.855 16.138 1.00 93.81 290 LYS A N 1
ATOM 2244 C CA . LYS A 1 290 ? -22.817 6.093 14.690 1.00 93.81 290 LYS A CA 1
ATOM 2245 C C . LYS A 1 290 ? -22.319 4.895 13.876 1.00 93.81 290 LYS A C 1
ATOM 2247 O O . LYS A 1 290 ? -22.902 4.592 12.837 1.00 93.81 290 LYS A O 1
ATOM 2252 N N . VAL A 1 291 ? -21.278 4.199 14.345 1.00 92.75 291 VAL A N 1
ATOM 2253 C CA . VAL A 1 291 ? -20.816 2.944 13.722 1.00 92.75 291 VAL A CA 1
ATOM 2254 C C . VAL A 1 291 ? -21.944 1.913 13.743 1.00 92.75 291 VAL A C 1
ATOM 2256 O O . VAL A 1 291 ? -22.291 1.371 12.698 1.00 92.75 291 VAL A O 1
ATOM 2259 N N . ILE A 1 292 ? -22.561 1.691 14.908 1.00 88.88 292 ILE A N 1
ATOM 2260 C CA . ILE A 1 292 ? -23.643 0.709 15.065 1.00 88.88 292 ILE A CA 1
ATOM 2261 C C . ILE A 1 292 ? -24.836 1.069 14.171 1.00 88.88 292 ILE A C 1
ATOM 2263 O O . ILE A 1 292 ? -25.335 0.209 13.450 1.00 88.88 292 ILE A O 1
ATOM 2267 N N . SER A 1 293 ? -25.239 2.343 14.118 1.00 87.62 293 SER A N 1
ATOM 2268 C CA . SER A 1 293 ? -26.350 2.762 13.257 1.00 87.62 293 SER A CA 1
ATOM 2269 C C . SER A 1 293 ? -26.057 2.552 11.767 1.00 87.62 293 SER A C 1
ATOM 2271 O O . SER A 1 293 ? -26.947 2.187 11.006 1.00 87.62 293 SER A O 1
ATOM 2273 N N . MET A 1 294 ? -24.812 2.764 11.321 1.00 85.69 294 MET A N 1
ATOM 2274 C CA . MET A 1 294 ? -24.422 2.511 9.926 1.00 85.69 294 MET A CA 1
ATOM 2275 C C . MET A 1 294 ? -24.426 1.016 9.578 1.00 85.69 294 MET A C 1
ATOM 2277 O O . MET A 1 294 ? -24.730 0.656 8.438 1.00 85.69 294 MET A O 1
ATOM 2281 N N . LEU A 1 295 ? -24.165 0.142 10.552 1.00 75.88 295 LEU A N 1
ATOM 2282 C CA . LEU A 1 295 ? -24.279 -1.309 10.378 1.00 75.88 295 LEU A CA 1
ATOM 2283 C C . LEU A 1 295 ? -25.739 -1.764 10.281 1.00 75.88 295 LEU A C 1
ATOM 2285 O O . LEU A 1 295 ? -26.075 -2.604 9.443 1.00 75.88 295 LEU A O 1
ATOM 2289 N N . GLU A 1 296 ? -26.633 -1.166 11.069 1.00 64.56 296 GLU A N 1
ATOM 2290 C CA . GLU A 1 296 ? -28.075 -1.409 10.962 1.00 64.56 296 GLU A CA 1
ATOM 2291 C C . GLU A 1 296 ? -28.632 -0.936 9.611 1.00 64.56 296 GLU A C 1
ATOM 2293 O O . GLU A 1 296 ? -29.380 -1.659 8.962 1.00 64.56 296 GLU A O 1
ATOM 2298 N N . VAL A 1 297 ? -28.219 0.233 9.116 1.00 53.78 297 VAL A N 1
ATOM 2299 C CA . VAL A 1 297 ? -28.668 0.745 7.806 1.00 53.78 297 VAL A CA 1
ATOM 2300 C C . VAL A 1 297 ? -28.152 -0.111 6.646 1.00 53.78 297 VAL A C 1
ATOM 2302 O O . VAL A 1 297 ? -28.900 -0.386 5.709 1.00 53.78 297 VAL A O 1
ATOM 2305 N N . SER A 1 298 ? -26.917 -0.605 6.728 1.00 46.38 298 SER A N 1
ATOM 2306 C CA . SER A 1 298 ? -26.338 -1.482 5.698 1.00 46.38 298 SER A CA 1
ATOM 2307 C C . SER A 1 298 ? -26.995 -2.871 5.662 1.00 46.38 298 SER A C 1
ATOM 2309 O O . SER A 1 298 ? -27.048 -3.501 4.610 1.00 46.38 298 SER A O 1
ATOM 2311 N N . SER A 1 299 ? -27.552 -3.331 6.788 1.00 42.28 299 SER A N 1
ATOM 2312 C CA . SER A 1 299 ? -28.306 -4.592 6.894 1.00 42.28 299 SER A CA 1
ATOM 2313 C C . SER A 1 299 ? -29.809 -4.451 6.595 1.00 42.28 299 SER A C 1
ATOM 2315 O O . SER A 1 299 ? -30.500 -5.455 6.424 1.00 42.28 299 SER A O 1
ATOM 2317 N N . LEU A 1 300 ? -30.331 -3.224 6.472 1.00 36.09 300 LEU A N 1
ATOM 2318 C CA . LEU A 1 300 ? -31.729 -2.939 6.112 1.00 36.09 300 LEU A CA 1
ATOM 2319 C C . LEU A 1 300 ? -31.998 -2.929 4.593 1.00 36.09 300 LEU A C 1
ATOM 2321 O O . LEU A 1 300 ? -33.159 -2.843 4.192 1.00 36.09 300 LEU A O 1
ATOM 2325 N N . GLY A 1 301 ? -30.965 -3.064 3.755 1.00 31.39 301 GLY A N 1
ATOM 2326 C CA . GLY A 1 301 ? -31.073 -3.125 2.289 1.00 31.39 301 GLY A CA 1
ATOM 2327 C C . GLY A 1 301 ? -31.588 -4.455 1.716 1.00 31.39 301 GLY A C 1
ATOM 2328 O O . GLY A 1 301 ? -31.818 -4.549 0.514 1.00 31.39 301 GLY A O 1
ATOM 2329 N N . THR A 1 302 ? -31.801 -5.477 2.549 1.00 34.12 302 THR A N 1
ATOM 2330 C CA . THR A 1 302 ? -32.250 -6.816 2.129 1.00 34.12 302 THR A CA 1
ATOM 2331 C C . THR A 1 302 ? -33.317 -7.342 3.091 1.00 34.12 302 THR A C 1
ATOM 2333 O O . THR A 1 302 ? -33.016 -8.002 4.083 1.00 34.12 302 THR A O 1
ATOM 2336 N N . ARG A 1 303 ? -34.590 -7.033 2.824 1.00 29.25 303 ARG A N 1
ATOM 2337 C CA . ARG A 1 303 ? -35.739 -7.658 3.501 1.00 29.25 303 ARG A CA 1
ATOM 2338 C C . ARG A 1 303 ? -36.561 -8.441 2.478 1.00 29.25 303 ARG A C 1
ATOM 2340 O O . ARG A 1 303 ? -37.117 -7.838 1.563 1.00 29.25 303 ARG A O 1
ATOM 2347 N N . THR A 1 304 ? -36.682 -9.756 2.646 1.00 36.06 304 THR A N 1
ATOM 2348 C CA . THR A 1 304 ? -37.774 -10.545 2.052 1.00 36.06 304 THR A CA 1
ATOM 2349 C C . THR A 1 304 ? -39.034 -10.425 2.919 1.00 36.06 304 THR A C 1
ATOM 2351 O O . THR A 1 304 ? -38.993 -9.980 4.068 1.00 36.06 304 THR A O 1
ATOM 2354 N N . ARG A 1 305 ? -40.190 -10.768 2.336 1.00 35.44 305 ARG A N 1
ATOM 2355 C CA . ARG A 1 305 ? -41.536 -10.507 2.882 1.00 35.44 305 ARG A CA 1
ATOM 2356 C C . ARG A 1 305 ? -41.923 -11.329 4.127 1.00 35.44 305 ARG A C 1
ATOM 2358 O O . ARG A 1 305 ? -42.999 -11.077 4.658 1.00 35.44 305 ARG A O 1
ATOM 2365 N N . ASP A 1 306 ? -41.091 -12.253 4.609 1.00 36.78 306 ASP A N 1
ATOM 2366 C CA . ASP A 1 306 ? -41.411 -13.138 5.747 1.00 36.78 306 ASP A CA 1
ATOM 2367 C C . ASP A 1 306 ? -40.672 -12.816 7.062 1.00 36.78 306 ASP A C 1
ATOM 2369 O O . ASP A 1 306 ? -40.932 -13.441 8.087 1.00 36.78 306 ASP A O 1
ATOM 2373 N N . GLY A 1 307 ? -39.787 -11.815 7.073 1.00 38.44 307 GLY A N 1
ATOM 2374 C CA . GLY A 1 307 ? -39.139 -11.350 8.301 1.00 38.44 307 GLY A CA 1
ATOM 2375 C C . GLY A 1 307 ? -38.057 -12.271 8.879 1.00 38.44 307 GLY A C 1
ATOM 2376 O O . GLY A 1 307 ? -37.576 -11.986 9.978 1.00 38.44 307 GLY A O 1
ATOM 2377 N N . THR A 1 308 ? -37.612 -13.312 8.168 1.00 36.16 308 THR A N 1
ATOM 2378 C CA . THR A 1 308 ? -36.459 -14.117 8.605 1.00 36.16 308 THR A CA 1
ATOM 2379 C C . THR A 1 308 ? -35.138 -13.610 8.016 1.00 36.16 308 THR A C 1
ATOM 2381 O O . THR A 1 308 ? -35.012 -13.335 6.826 1.00 36.16 308 THR A O 1
ATOM 2384 N N . ARG A 1 309 ? -34.126 -13.426 8.881 1.00 36.38 309 ARG A N 1
ATOM 2385 C CA . ARG A 1 309 ? -32.774 -12.987 8.494 1.00 36.38 309 ARG A CA 1
ATOM 2386 C C . ARG A 1 309 ? -31.962 -14.185 7.999 1.00 36.38 309 ARG A C 1
ATOM 2388 O O . ARG A 1 309 ? -31.448 -14.945 8.813 1.00 36.38 309 ARG A O 1
ATOM 2395 N N . LEU A 1 310 ? -31.760 -14.293 6.691 1.00 39.44 310 LEU A N 1
ATOM 2396 C CA . LEU A 1 310 ? -30.726 -15.141 6.095 1.00 39.44 310 LEU A CA 1
ATOM 2397 C C . LEU A 1 310 ? -29.855 -14.258 5.207 1.00 39.44 310 LEU A C 1
ATOM 2399 O O . LEU A 1 310 ? -30.206 -13.972 4.071 1.00 39.44 310 LEU A O 1
ATOM 2403 N N . ASN A 1 311 ? -28.727 -13.782 5.738 1.00 47.03 311 ASN A N 1
ATOM 2404 C CA . ASN A 1 311 ? -27.820 -12.919 4.975 1.00 47.03 311 ASN A CA 1
ATOM 2405 C C . ASN A 1 311 ? -26.720 -13.708 4.245 1.00 47.03 311 ASN A C 1
ATOM 2407 O O . ASN A 1 311 ? -25.611 -13.207 4.069 1.00 47.03 311 ASN A O 1
ATOM 2411 N N . LYS A 1 312 ? -27.003 -14.958 3.851 1.00 51.19 312 LYS A N 1
ATOM 2412 C CA . LYS A 1 312 ? -26.106 -15.768 3.021 1.00 51.19 312 LYS A CA 1
ATOM 2413 C C . LYS A 1 312 ? -26.883 -16.671 2.055 1.00 51.19 312 LYS A C 1
ATOM 2415 O O . LYS A 1 312 ? -27.893 -17.233 2.472 1.00 51.19 312 LYS A O 1
ATOM 2420 N N . PRO A 1 313 ? -26.394 -16.852 0.813 1.00 51.62 313 PRO A N 1
ATOM 2421 C CA . PRO A 1 313 ? -26.872 -17.913 -0.066 1.00 51.62 313 PRO A CA 1
ATOM 2422 C C . PRO A 1 313 ? -26.686 -19.278 0.610 1.00 51.62 313 PRO A C 1
ATOM 2424 O O . PRO A 1 313 ? -25.592 -19.578 1.095 1.00 51.62 313 PRO A O 1
ATOM 2427 N N . ILE A 1 314 ? -27.751 -20.080 0.666 1.00 61.06 314 ILE A N 1
ATOM 2428 C CA . ILE A 1 314 ? -27.692 -21.457 1.162 1.00 61.06 314 ILE A CA 1
ATOM 2429 C C . ILE A 1 314 ? -27.262 -22.333 -0.008 1.00 61.06 314 ILE A C 1
ATOM 2431 O O . ILE A 1 314 ? -27.871 -22.298 -1.077 1.00 61.06 314 ILE A O 1
ATOM 2435 N N . TYR A 1 315 ? -26.208 -23.120 0.187 1.00 65.69 315 TYR A N 1
ATOM 2436 C CA . TYR A 1 315 ? -25.774 -24.089 -0.811 1.00 65.69 315 TYR A CA 1
ATOM 2437 C C . TYR A 1 315 ? -26.082 -25.501 -0.342 1.00 65.69 315 TYR A C 1
ATOM 2439 O O . TYR A 1 315 ? -25.891 -25.828 0.829 1.00 65.69 315 TYR A O 1
ATOM 2447 N N . LYS A 1 316 ? -26.500 -26.360 -1.268 1.00 73.44 316 LYS A N 1
ATOM 2448 C CA . LYS A 1 316 ? -26.701 -27.783 -1.015 1.00 73.44 316 LYS A CA 1
ATOM 2449 C C . LYS A 1 316 ? -25.550 -28.578 -1.599 1.00 73.44 316 LYS A C 1
ATOM 2451 O O . LYS A 1 316 ? -25.263 -28.488 -2.794 1.00 73.44 316 LYS A O 1
ATOM 2456 N N . CYS A 1 317 ? -24.893 -29.381 -0.768 1.00 70.75 317 CYS A N 1
ATOM 2457 C CA . CYS A 1 317 ? -23.921 -30.340 -1.264 1.00 70.75 317 CYS A CA 1
ATOM 2458 C C . CYS A 1 317 ? -24.635 -31.382 -2.122 1.00 70.75 317 CYS A C 1
ATOM 2460 O O . CYS A 1 317 ? -25.537 -32.077 -1.658 1.00 70.75 317 CYS A O 1
ATOM 2462 N N . THR A 1 318 ? -24.198 -31.529 -3.368 1.00 77.75 318 THR A N 1
ATOM 2463 C CA . THR A 1 318 ? -24.775 -32.517 -4.293 1.00 77.75 318 THR A CA 1
ATOM 2464 C C . THR A 1 318 ? -24.482 -33.961 -3.880 1.00 77.75 318 THR A C 1
ATOM 2466 O O . THR A 1 318 ? -25.166 -34.873 -4.330 1.00 77.75 318 THR A O 1
ATOM 2469 N N . TYR A 1 319 ? -23.496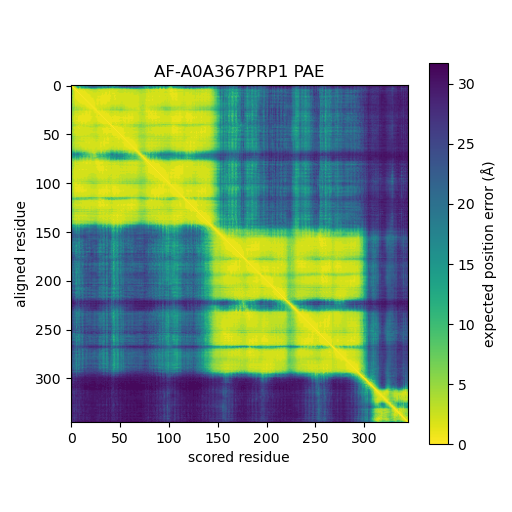 -34.170 -3.000 1.00 74.62 319 TYR A N 1
ATOM 2470 C CA . TYR A 1 319 ? -23.068 -35.493 -2.554 1.00 74.62 319 TYR A CA 1
ATOM 2471 C C . TYR A 1 319 ? -23.773 -35.953 -1.271 1.00 74.62 319 TYR A C 1
ATOM 2473 O O . TYR A 1 319 ? -24.361 -37.029 -1.243 1.00 74.62 319 TYR A O 1
ATOM 2481 N N . CYS A 1 320 ? -23.747 -35.144 -0.204 1.00 77.75 320 CYS A N 1
ATOM 2482 C CA . CYS A 1 320 ? -24.340 -35.510 1.090 1.00 77.75 320 CYS A CA 1
ATOM 2483 C C . CYS A 1 320 ? -25.690 -34.832 1.376 1.00 77.75 320 CYS A C 1
ATOM 2485 O O . CYS A 1 320 ? -26.272 -35.063 2.431 1.00 77.75 320 CYS A O 1
ATOM 2487 N N . SER A 1 321 ? -26.192 -33.992 0.464 1.00 75.44 321 SER A N 1
ATOM 2488 C CA . SER A 1 321 ? -27.422 -33.198 0.633 1.00 75.44 321 SER A CA 1
ATOM 2489 C C . SER A 1 321 ? -27.426 -32.232 1.823 1.00 75.44 321 SER A C 1
ATOM 2491 O O . SER A 1 321 ? -28.475 -31.675 2.137 1.00 75.44 321 SER A O 1
ATOM 2493 N N . HIS A 1 322 ? -26.277 -32.007 2.465 1.00 72.12 322 HIS A N 1
ATOM 2494 C CA . HIS A 1 322 ? -26.151 -31.069 3.573 1.00 72.12 322 HIS A CA 1
ATOM 2495 C C . HIS A 1 322 ? -26.243 -29.618 3.085 1.00 72.12 322 HIS A C 1
ATOM 2497 O O . HIS A 1 322 ? -25.670 -29.274 2.046 1.00 72.12 322 HIS A O 1
ATOM 2503 N N . GLU A 1 323 ? -26.966 -28.789 3.836 1.00 69.81 323 GLU A N 1
ATOM 2504 C CA . GLU A 1 323 ? -27.114 -27.356 3.584 1.00 69.81 323 GLU A CA 1
ATOM 2505 C C . GLU A 1 323 ? -26.046 -26.590 4.361 1.00 69.81 323 GLU A C 1
ATOM 2507 O O . GLU A 1 323 ? -25.969 -26.687 5.584 1.00 69.81 323 GLU A O 1
ATOM 2512 N N . VAL A 1 324 ? -25.214 -25.834 3.647 1.00 57.53 324 VAL A N 1
ATOM 2513 C CA . VAL A 1 324 ? -24.084 -25.110 4.233 1.00 57.53 324 VAL A CA 1
ATOM 2514 C C . VAL A 1 324 ? -24.268 -23.605 4.105 1.00 57.53 324 VAL A C 1
ATOM 2516 O O . VAL A 1 324 ? -24.549 -23.068 3.033 1.00 57.53 324 VAL A O 1
ATOM 2519 N N . ILE A 1 325 ? -24.077 -22.924 5.236 1.00 53.31 325 ILE A N 1
ATOM 2520 C CA . ILE A 1 325 ? -24.164 -21.462 5.381 1.00 53.31 325 ILE A CA 1
ATOM 2521 C C . ILE A 1 325 ? -22.756 -20.830 5.309 1.00 53.31 325 ILE A C 1
ATOM 2523 O O . ILE A 1 325 ? -22.602 -19.615 5.192 1.00 53.31 325 ILE A O 1
ATOM 2527 N N . SER A 1 326 ? -21.683 -21.622 5.388 1.00 45.47 326 SER A N 1
ATOM 2528 C CA . SER A 1 326 ? -20.302 -21.131 5.413 1.00 45.47 326 SER A CA 1
ATOM 2529 C C . SER A 1 326 ? -19.379 -22.077 4.663 1.00 45.47 326 SER A C 1
ATOM 2531 O O . SER A 1 326 ? -19.371 -23.270 4.942 1.00 45.47 326 SER A O 1
ATOM 2533 N N . ILE A 1 327 ? -18.594 -21.537 3.733 1.00 47.69 327 ILE A N 1
ATOM 2534 C CA . ILE A 1 327 ? -17.620 -22.308 2.969 1.00 47.69 327 ILE A CA 1
ATOM 2535 C C . ILE A 1 327 ? -16.241 -22.140 3.613 1.00 47.69 327 ILE A C 1
ATOM 2537 O O . ILE A 1 327 ? -15.787 -21.014 3.797 1.00 47.69 327 ILE A O 1
ATOM 2541 N N . ILE A 1 328 ? -15.599 -23.250 3.993 1.00 45.97 328 ILE A N 1
ATOM 2542 C CA . ILE A 1 328 ? -14.275 -23.272 4.657 1.00 45.97 328 ILE A CA 1
ATOM 2543 C C . ILE A 1 328 ? -13.150 -22.894 3.660 1.00 45.97 328 ILE A C 1
ATOM 2545 O O . ILE A 1 328 ? -12.088 -22.413 4.047 1.00 45.97 328 ILE A O 1
ATOM 2549 N N . ARG A 1 329 ? -13.422 -23.060 2.359 1.00 50.81 329 ARG A N 1
ATOM 2550 C CA . ARG A 1 329 ? -12.669 -22.635 1.158 1.00 50.81 329 ARG A CA 1
ATOM 2551 C C . ARG A 1 329 ? -13.683 -22.233 0.085 1.00 50.81 329 ARG A C 1
ATOM 2553 O O . ARG A 1 329 ? -14.827 -22.646 0.241 1.00 50.81 329 ARG A O 1
ATOM 2560 N N . PRO A 1 330 ? -13.366 -21.488 -0.993 1.00 49.25 330 PRO A N 1
ATOM 2561 C CA . PRO A 1 330 ? -14.383 -21.185 -1.997 1.00 49.25 330 PRO A CA 1
ATOM 2562 C C . PRO A 1 330 ? -14.849 -22.500 -2.650 1.00 49.25 330 PRO A C 1
ATOM 2564 O O . PRO A 1 330 ? -14.183 -23.035 -3.527 1.00 49.25 330 PRO A O 1
ATOM 2567 N N . CYS A 1 331 ? -15.993 -23.005 -2.182 1.00 54.03 331 CYS A N 1
ATOM 2568 C CA . CYS A 1 331 ? -16.787 -24.137 -2.677 1.00 54.03 331 CYS A CA 1
ATOM 2569 C C . CYS A 1 331 ? -16.627 -25.551 -2.057 1.00 54.03 331 CYS A C 1
ATOM 2571 O O . CYS A 1 331 ? -17.069 -26.481 -2.711 1.00 54.03 331 CYS A O 1
ATOM 2573 N N . GLU A 1 332 ? -16.115 -25.780 -0.836 1.00 62.94 332 GLU A N 1
ATOM 2574 C CA . GLU A 1 332 ? -16.093 -27.138 -0.213 1.00 62.94 332 GLU A CA 1
ATOM 2575 C C . GLU A 1 332 ? -17.114 -27.345 0.930 1.00 62.94 332 GLU A C 1
ATOM 2577 O O . GLU A 1 332 ? -17.260 -26.494 1.808 1.00 62.94 332 GLU A O 1
ATOM 2582 N N . CYS A 1 333 ? -17.799 -28.500 0.939 1.00 67.00 333 CYS A N 1
ATOM 2583 C CA . CYS A 1 333 ? -18.693 -28.941 2.019 1.00 67.00 333 CYS A CA 1
ATOM 2584 C C . CYS A 1 333 ? -17.902 -29.301 3.287 1.00 67.00 333 CYS A C 1
ATOM 2586 O O . CYS A 1 333 ? -16.982 -30.110 3.248 1.00 67.00 333 CYS A O 1
ATOM 2588 N N . ASP A 1 334 ? -18.320 -28.757 4.422 1.00 63.59 334 ASP A N 1
ATOM 2589 C CA . ASP A 1 334 ? -17.748 -28.955 5.759 1.00 63.59 334 ASP A CA 1
ATOM 2590 C C . ASP A 1 334 ? -17.914 -30.372 6.336 1.00 63.59 334 ASP A C 1
ATOM 2592 O O . ASP A 1 334 ? -17.099 -30.799 7.150 1.00 63.59 334 ASP A O 1
ATOM 2596 N N . ILE A 1 335 ? -18.929 -31.123 5.900 1.00 69.19 335 ILE A N 1
ATOM 2597 C CA . ILE A 1 335 ? -19.153 -32.507 6.348 1.00 69.19 335 ILE A CA 1
ATOM 2598 C C . ILE A 1 335 ? -18.356 -33.524 5.531 1.00 69.19 335 ILE A C 1
ATOM 2600 O O . ILE A 1 335 ? -17.791 -34.462 6.089 1.00 69.19 335 ILE A O 1
ATOM 2604 N N . CYS A 1 336 ? -18.356 -33.394 4.204 1.00 73.06 336 CYS A N 1
ATOM 2605 C CA . CYS A 1 336 ? -17.812 -34.432 3.321 1.00 73.06 336 CYS A CA 1
ATOM 2606 C C . CYS A 1 336 ? -16.602 -33.992 2.489 1.00 73.06 336 CYS A C 1
ATOM 2608 O O . CYS A 1 336 ? -16.049 -34.811 1.760 1.00 73.06 336 CYS A O 1
ATOM 2610 N N . GLY A 1 337 ? -16.201 -32.720 2.556 1.00 67.62 337 GLY A N 1
ATOM 2611 C CA . GLY A 1 337 ? -15.086 -32.164 1.783 1.00 67.62 337 GLY A CA 1
ATOM 2612 C C . GLY A 1 337 ? -15.359 -32.002 0.284 1.00 67.62 337 GLY A C 1
ATOM 2613 O O . GLY A 1 337 ? -14.455 -31.647 -0.465 1.00 67.62 337 GLY A O 1
ATOM 2614 N N . SER A 1 338 ? -16.580 -32.276 -0.189 1.00 70.19 338 SER A N 1
ATOM 2615 C CA . SER A 1 338 ? -16.906 -32.209 -1.618 1.00 70.19 338 SER A CA 1
ATOM 2616 C C . SER A 1 338 ? -16.959 -30.770 -2.126 1.00 70.19 338 SER A C 1
ATOM 2618 O O . SER A 1 338 ? -17.630 -29.928 -1.527 1.00 70.19 338 SER A O 1
ATOM 2620 N N . SER A 1 339 ? -16.328 -30.520 -3.276 1.00 70.56 339 SER A N 1
ATOM 2621 C CA . SER A 1 339 ? -16.332 -29.221 -3.962 1.00 70.56 339 SER A CA 1
ATOM 2622 C C . SER A 1 339 ? -17.628 -28.937 -4.750 1.00 70.56 339 SER A C 1
ATOM 2624 O O . SER A 1 339 ? -17.791 -27.878 -5.356 1.00 70.56 339 SER A O 1
ATOM 2626 N N . ALA A 1 340 ? -18.536 -29.918 -4.820 1.00 66.94 340 ALA A N 1
ATOM 2627 C CA . ALA A 1 340 ? -19.731 -29.880 -5.657 1.00 66.94 340 ALA A CA 1
ATOM 2628 C C . ALA A 1 340 ? -20.958 -29.419 -4.851 1.00 66.94 340 ALA A C 1
ATOM 2630 O O . ALA A 1 340 ? -21.715 -30.233 -4.303 1.00 66.94 340 ALA A O 1
ATOM 2631 N N . ILE A 1 341 ? -21.157 -28.102 -4.790 1.00 70.25 341 ILE A N 1
ATOM 2632 C CA . ILE A 1 341 ? -22.289 -27.448 -4.119 1.00 70.25 341 ILE A CA 1
ATOM 2633 C C . ILE A 1 341 ? -23.143 -26.662 -5.129 1.00 70.25 341 ILE A C 1
ATOM 2635 O O . ILE A 1 341 ? -22.607 -26.060 -6.058 1.00 70.25 341 ILE A O 1
ATOM 2639 N N . ILE A 1 342 ? -24.469 -26.679 -4.965 1.00 68.12 342 ILE A N 1
ATOM 2640 C CA . ILE A 1 342 ? -25.427 -25.920 -5.792 1.00 68.12 342 ILE A CA 1
ATOM 2641 C C . ILE A 1 342 ? -26.131 -24.857 -4.952 1.00 68.12 342 ILE A C 1
ATOM 2643 O O . ILE A 1 342 ? -26.432 -25.103 -3.786 1.00 68.12 342 ILE A O 1
ATOM 2647 N N . LEU A 1 343 ? -26.373 -23.682 -5.534 1.00 60.00 343 LEU A N 1
ATOM 2648 C CA . LEU A 1 343 ? -27.144 -22.618 -4.892 1.00 60.00 343 LEU A CA 1
ATOM 2649 C C . LEU A 1 343 ? -28.613 -23.049 -4.788 1.00 60.00 343 LEU A C 1
ATOM 2651 O O . LEU A 1 343 ? -29.174 -23.533 -5.771 1.00 60.00 343 LEU A O 1
ATOM 2655 N N . LEU A 1 344 ? -29.209 -22.912 -3.605 1.00 60.72 344 LEU A N 1
ATOM 2656 C CA . LEU A 1 344 ? -30.653 -23.037 -3.432 1.00 60.72 344 LEU A CA 1
ATOM 2657 C C . LEU A 1 344 ? -31.278 -21.656 -3.665 1.00 60.72 344 LEU A C 1
ATOM 2659 O O . LEU A 1 344 ? -30.931 -20.711 -2.953 1.00 60.72 344 LEU A O 1
ATOM 2663 N N . ASP A 1 345 ? -32.127 -21.563 -4.692 1.00 54.53 345 ASP A N 1
ATOM 2664 C CA . ASP A 1 345 ? -32.904 -20.360 -5.035 1.00 54.53 345 ASP A CA 1
ATOM 2665 C C . ASP A 1 345 ? -34.035 -20.082 -4.034 1.00 54.53 345 ASP A C 1
ATOM 2667 O O . ASP A 1 345 ? -34.685 -21.059 -3.580 1.00 54.53 345 ASP A O 1
#

pLDDT: mean 82.25, std 15.78, range [29.25, 97.88]

Foldseek 3Di:
DPPFADPLRVQLVVQLLVLCLVLLHLARFLLSSLLSLCVSCQFLSVVLCVVQVNHSVLSSVLLCVPPNGDPNDYDPDRYYDPLLVQLVVQLVVVCVVVVHSHRYSLSSLRSSVVSPPTPNNVSCVVVVHDSVSSNVSSVVVVCLLVVQLVPAPLSVQEDSLLSQLSVQLLSLCLVLLNQERFLLSSLLSLCSSCPFLLVVLCVVQVDDSVVSSVVVCVVVDRDPDDRHPHYYHDPNRSQLSVQLVVQCVVVVHSHRTSLSSLVSSLVRPDTPNVVSCVVVVHDSVVSNVSSVVVVVVVLVPDDDPPPDDLPAFWKAAPPPRDTDRDDPDCQADPPPRDSHIDTDD

Nearest PDB structures (foldseek):
  5gui-assembly1_A  TM=9.722E-01  e=6.480E-16  Arabidopsis thaliana
  8ibp-assembly1_A  TM=9.834E-01  e=2.726E-13  Mycobacterium tuberculosis
  8xqu-assembly1_A  TM=9.848E-01  e=3.765E-13  Homo sapiens
  7aa4-assembly1_A  TM=9.022E-01  e=5.742E-11  Mycobacterium tuberculosis
  3fh2-assembly1_A  TM=9.280E-01  e=1.819E-10  Corynebacterium glutamicum

Radius of gyration: 23.28 Å; Cα contacts (8 Å, |Δi|>4): 523; chains: 1; bounding box: 64×54×58 Å

Sequence (345 aa):
MSERFTEKAIKTIMLAQEEARRLGHNFVGTEQILLGLIGEGTGIAAKVLRSLGVKLKNARIEIEKIIGRGSGFVAAEIPFTPRAKRVLELSLKEARQLEHNYIGTEHLLLGLIREGEGVAVRVLENLRVSLPSVRAQIILMLKETTEEVSSLPGFEYFTDKTIKVIILAQEEARRLKDDFVGPEQILLGVIQEGTGVAAEVLKSMGVNFKDTQFEVEKLVGQSFNSVPVKLLFTPKAKQVLEMSLREAQKLGHNYIGTEHLLLGLTSGGENGAVKLLEILNINIAKMRTKVISMLEVSSLGTRTRDGTRLNKPIYKCTYCSHEVISIIRPCECDICGSSAIILLD

Solvent-accessible surface area (backbone atoms only — not comparable to full-atom values): 18612 Å² total; per-residue (Å²): 133,66,94,41,46,36,72,65,30,49,49,14,52,54,41,8,51,50,46,16,52,75,39,11,35,62,44,26,43,40,42,25,45,48,50,5,38,46,68,59,54,77,43,62,32,16,48,49,40,43,77,63,67,55,44,65,70,58,54,52,55,49,46,42,71,75,71,48,68,44,86,64,62,60,62,97,72,65,51,67,34,75,68,30,48,48,20,58,56,37,7,52,50,48,15,52,76,70,72,39,92,45,30,42,38,47,22,45,47,52,9,46,58,68,62,60,76,44,64,34,43,54,46,38,46,76,67,71,41,56,63,70,57,53,53,50,48,50,51,48,56,50,44,61,56,45,54,62,52,62,71,38,72,66,38,95,31,46,33,72,68,31,51,48,14,52,53,42,7,49,53,47,18,49,72,53,21,37,65,42,29,42,41,39,31,40,48,49,8,40,46,68,63,56,78,40,68,35,18,49,50,42,44,77,72,70,55,48,60,70,63,52,51,55,53,47,52,67,72,72,43,87,46,86,55,74,70,57,92,65,78,45,68,32,73,68,27,51,50,21,45,49,36,8,49,52,48,14,51,75,72,74,42,87,47,28,43,40,46,22,43,52,50,6,49,66,68,70,58,98,42,56,32,42,54,49,36,51,75,70,69,48,58,62,69,64,49,51,54,51,52,54,51,53,52,53,56,67,60,64,79,70,78,68,99,82,79,74,92,70,98,57,77,43,27,33,27,75,83,80,65,48,76,41,80,69,62,91,45,103,50,32,39,88,89,78,65,44,64,55,61,43,81,60,131

Secondary structure (DSSP, 8-state):
--TTB-HHHHHHHHHHHHHHHHHT-SSB-HHHHHHHHHHH-SSHHHHHHHHTT--HHHHHHHHHHHH----S---SS-PBPHHHHHHHHHHHHHHHHTT-SSB-HHHHHHHHHHH-SSHHHHHHHHTT--HHHHHHHHHHHHHHHHHHHHTSTTGGGB-HHHHHHHHHHHHHHHHHT-SEE-HHHHHHHHHHH-SSHHHHHHHHTT--HHHHHHHHHHHH----S---SS-EEPHHHHHHHHHHHHHHHHTT-SSB-HHHHHHHHHHSSS-HHHHHHHHTT--HHHHHHHHHHHHHHHHTT---TT-----S--EEETTT--EES--SSTT--TTT--S-EEE--